Protein AF-A0AAQ3TFL6-F1 (afdb_monomer)

Radius of gyration: 22.33 Å; Cα contacts (8 Å, |Δi|>4): 342; chains: 1; bounding box: 55×33×64 Å

Nearest PDB structures (foldseek):
  5wi2-assembly2_B  TM=6.179E-01  e=5.797E-01  Homo sapiens
  4ied-assembly4_D  TM=4.534E-01  e=1.223E+00  Fusobacterium polymorphum
  3thr-assembly1_B  TM=3.133E-01  e=1.452E+00  Rattus norvegicus
  1r8y-assembly2_E  TM=2.778E-01  e=1.538E+00  Mus musculus
  3thr-assembly1_A  TM=2.606E-01  e=3.063E+00  Rattus norvegicus

Organism: NCBI:txid547442

Solvent-accessible surface area (backbone atoms only — not comparable to full-atom values): 15402 Å² total; per-residue (Å²): 134,70,51,68,47,90,62,76,47,80,49,67,52,70,70,28,54,48,45,44,73,78,51,27,49,86,50,77,50,75,47,78,42,78,32,83,45,54,30,42,26,29,35,42,36,36,34,31,31,35,83,84,74,40,85,33,74,38,34,40,31,41,30,49,65,98,40,72,65,55,53,52,51,53,52,48,53,39,37,78,72,41,51,49,46,47,48,35,74,78,33,81,76,70,78,87,75,78,57,64,67,58,52,50,57,54,46,55,76,80,49,84,75,66,62,60,64,66,47,47,58,48,52,80,61,60,48,58,72,66,65,51,52,61,72,53,67,52,82,60,32,62,80,82,86,72,68,60,57,60,53,50,50,51,61,72,42,54,82,43,33,57,44,58,71,69,58,31,54,50,52,52,51,52,56,48,53,56,50,49,51,56,49,48,59,52,57,75,69,60,67,86,94,63,56,68,71,58,52,51,51,51,60,56,60,53,52,86,48,82,71,48,47,76,46,80,72,55,101,56,35,32,41,30,39,39,70,44,98,84,70,48,76,45,76,31,49,31,33,63,90,74,55,37,34,73,73,37,51,14,36,28,42,69,43,81,34,67,65,46,36,48,50,61,65,69,74,106

Structure (mmCIF, N/CA/C/O backbone):
data_AF-A0AAQ3TFL6-F1
#
_entry.id   AF-A0AAQ3TFL6-F1
#
loop_
_atom_site.group_PDB
_atom_site.id
_atom_site.type_symbol
_atom_site.label_atom_id
_atom_site.label_alt_id
_atom_site.label_comp_id
_atom_site.label_asym_id
_atom_site.label_entity_id
_atom_site.label_seq_id
_atom_site.pdbx_PDB_ins_code
_atom_site.Cartn_x
_atom_site.Cartn_y
_atom_site.Cartn_z
_atom_site.occupancy
_atom_site.B_iso_or_equiv
_atom_site.auth_seq_id
_atom_site.auth_comp_id
_atom_site.auth_asym_id
_atom_site.auth_atom_id
_atom_site.pdbx_PDB_model_num
ATOM 1 N N . MET A 1 1 ? -16.645 14.620 32.371 1.00 51.38 1 MET A N 1
ATOM 2 C CA . MET A 1 1 ? -16.307 13.194 32.568 1.00 51.38 1 MET A CA 1
ATOM 3 C C . MET A 1 1 ? -16.352 12.550 31.187 1.00 51.38 1 MET A C 1
ATOM 5 O O . MET A 1 1 ? -17.337 12.787 30.501 1.00 51.38 1 MET A O 1
ATOM 9 N N . LYS A 1 2 ? -15.284 11.893 30.715 1.00 51.62 2 LYS A N 1
ATOM 10 C CA . LYS A 1 2 ? -15.317 11.186 29.421 1.00 51.62 2 LYS A CA 1
ATOM 11 C C . LYS A 1 2 ? -16.000 9.836 29.619 1.00 51.62 2 LYS A C 1
ATOM 13 O O . LYS A 1 2 ? -15.721 9.177 30.617 1.00 51.62 2 LYS A O 1
ATOM 18 N N . SER A 1 3 ? -16.867 9.448 28.696 1.00 67.94 3 SER A N 1
ATOM 19 C CA . SER A 1 3 ? -17.515 8.134 28.723 1.00 67.94 3 SER A CA 1
ATOM 20 C C . SER A 1 3 ? -16.612 7.095 28.052 1.00 67.94 3 SER A C 1
ATOM 22 O O . SER A 1 3 ? -15.982 7.397 27.039 1.00 67.94 3 SER A O 1
ATOM 24 N N . SER A 1 4 ? -16.512 5.890 28.612 1.00 63.00 4 SER A N 1
ATOM 25 C CA . SER A 1 4 ? -15.690 4.804 28.051 1.00 63.00 4 SER A CA 1
ATOM 26 C C . SER A 1 4 ? -16.512 3.867 27.167 1.00 63.00 4 SER A C 1
ATOM 28 O O . SER A 1 4 ? -17.701 3.657 27.408 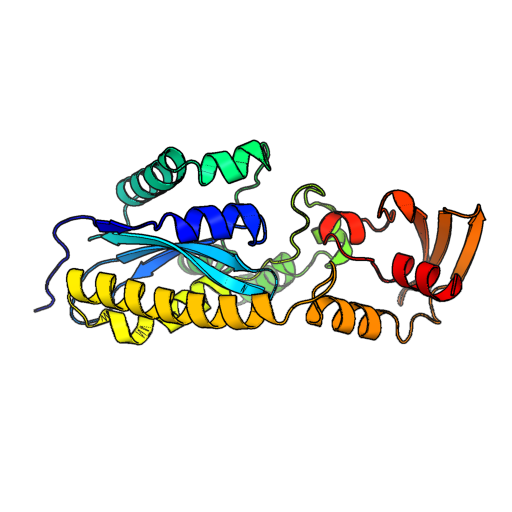1.00 63.00 4 SER A O 1
ATOM 30 N N . ILE A 1 5 ? -15.869 3.288 26.153 1.00 63.78 5 ILE A N 1
ATOM 31 C CA . ILE A 1 5 ? -16.422 2.179 25.365 1.00 63.78 5 ILE A CA 1
ATOM 32 C C . ILE A 1 5 ? -16.446 0.921 26.243 1.00 63.78 5 ILE A C 1
ATOM 34 O O . ILE A 1 5 ? -15.395 0.504 26.705 1.00 63.78 5 ILE A O 1
ATOM 38 N N . SER A 1 6 ? -17.613 0.311 26.463 1.00 60.22 6 SER A N 1
ATOM 39 C CA . SER A 1 6 ? -17.765 -0.885 27.314 1.00 60.22 6 SER A CA 1
ATOM 40 C C . SER A 1 6 ? -17.839 -2.214 26.546 1.00 60.22 6 SER A C 1
ATOM 42 O O . SER A 1 6 ? -17.874 -3.275 27.165 1.00 60.22 6 SER A O 1
ATOM 44 N N . ALA A 1 7 ? -17.874 -2.176 25.209 1.00 67.12 7 ALA A N 1
ATOM 45 C CA . ALA A 1 7 ? -17.9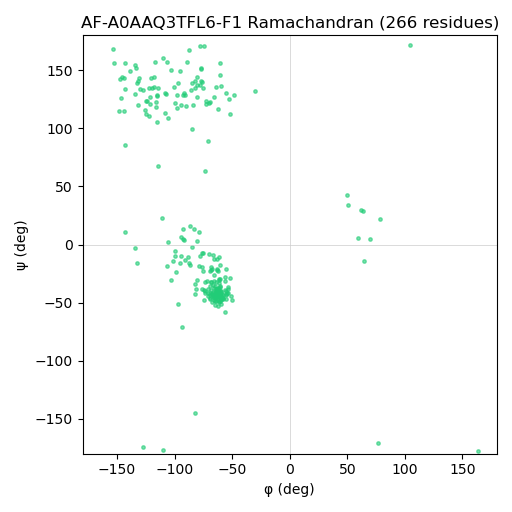42 -3.352 24.340 1.00 67.12 7 ALA A CA 1
ATOM 46 C C . ALA A 1 7 ? -17.151 -3.122 23.043 1.00 67.12 7 ALA A C 1
ATOM 48 O O . ALA A 1 7 ? -17.146 -2.009 22.514 1.00 67.12 7 ALA A O 1
ATOM 49 N N . SER A 1 8 ? -16.499 -4.165 22.520 1.00 78.62 8 SER A N 1
ATOM 50 C CA . SER A 1 8 ? -15.821 -4.097 21.225 1.00 78.62 8 SER A CA 1
ATOM 51 C C . SER A 1 8 ? -16.814 -4.210 20.066 1.00 78.62 8 SER A C 1
ATOM 53 O O . SER A 1 8 ? -17.738 -5.024 20.081 1.00 78.62 8 SER A O 1
ATOM 55 N N . PHE A 1 9 ? -16.622 -3.386 19.038 1.00 88.44 9 PHE A N 1
ATOM 56 C CA . PHE A 1 9 ? -17.420 -3.408 17.813 1.00 88.44 9 PHE A CA 1
ATOM 57 C C . PHE A 1 9 ? -16.501 -3.560 16.607 1.00 88.44 9 PHE A C 1
ATOM 59 O O . PHE A 1 9 ? -15.772 -2.627 16.281 1.00 88.44 9 PHE A O 1
ATOM 66 N N . PHE A 1 10 ? -16.564 -4.705 15.925 1.00 90.69 10 PHE A N 1
ATOM 67 C CA . PHE A 1 10 ? -15.839 -4.959 14.680 1.00 90.69 10 PHE A CA 1
ATOM 68 C C . PHE A 1 10 ? -16.751 -4.796 13.467 1.00 90.69 10 PHE A C 1
ATOM 70 O O . PHE A 1 10 ? -17.853 -5.345 13.420 1.00 90.69 10 PHE A O 1
ATOM 77 N N . CYS A 1 11 ? -16.251 -4.117 12.439 1.00 92.44 11 CYS A N 1
ATOM 78 C CA . CYS A 1 11 ? -16.955 -3.941 11.183 1.00 92.44 11 CYS A CA 1
ATOM 79 C C . CYS A 1 11 ? -16.044 -4.203 9.982 1.00 92.44 11 CYS A C 1
ATOM 81 O O . CYS A 1 11 ? -14.956 -3.640 9.841 1.00 92.44 11 CYS A O 1
ATOM 83 N N . CYS A 1 12 ? -16.536 -5.041 9.070 1.00 92.06 12 CYS A N 1
ATOM 84 C CA . CYS A 1 12 ? -15.929 -5.283 7.770 1.00 92.06 12 CYS A CA 1
ATOM 85 C C . CYS A 1 12 ? -17.027 -5.592 6.746 1.00 92.06 12 CYS A C 1
ATOM 87 O O . CYS A 1 12 ? -17.726 -6.602 6.847 1.00 92.06 12 CYS A O 1
ATOM 89 N N . PHE A 1 13 ? -17.194 -4.715 5.756 1.00 91.25 13 PHE A N 1
ATOM 90 C CA . PHE A 1 13 ? -18.209 -4.890 4.719 1.00 91.25 13 PHE A CA 1
ATOM 91 C C . PHE A 1 13 ? -17.733 -5.862 3.638 1.00 91.25 13 PHE A C 1
ATOM 93 O O . PHE A 1 13 ? -16.579 -5.808 3.214 1.00 91.25 13 PHE A O 1
ATOM 100 N N . LYS A 1 14 ? -18.643 -6.680 3.093 1.00 89.75 14 LYS A N 1
ATOM 101 C CA . LYS A 1 14 ? -18.337 -7.594 1.975 1.00 89.75 14 LYS A CA 1
ATOM 102 C C . LYS A 1 14 ? -17.700 -6.868 0.783 1.00 89.75 14 LYS A C 1
ATOM 104 O O . LYS A 1 14 ? -16.694 -7.329 0.261 1.00 89.75 14 LYS A O 1
ATOM 109 N N . ALA A 1 15 ? -18.207 -5.683 0.439 1.00 91.31 15 ALA A N 1
ATOM 110 C CA . ALA A 1 15 ? -17.644 -4.847 -0.623 1.00 91.31 15 ALA A CA 1
ATOM 111 C C . ALA A 1 15 ? -16.190 -4.406 -0.356 1.00 91.31 15 ALA A C 1
ATOM 113 O O . ALA A 1 15 ? -15.423 -4.214 -1.297 1.00 91.31 15 ALA A O 1
ATOM 114 N N . CYS A 1 16 ? -15.791 -4.253 0.911 1.00 93.00 16 CYS A N 1
ATOM 115 C CA . CYS A 1 16 ? -14.407 -3.954 1.279 1.00 93.00 16 CYS A CA 1
ATOM 116 C C . CYS A 1 16 ? -13.499 -5.172 1.140 1.00 93.00 16 CYS A C 1
ATOM 118 O O . CYS A 1 16 ? -12.371 -5.025 0.679 1.00 93.00 16 CYS A O 1
ATOM 120 N N . ILE A 1 17 ? -13.993 -6.357 1.507 1.00 89.81 17 ILE A N 1
ATOM 121 C CA . ILE A 1 17 ? -13.265 -7.620 1.335 1.00 89.81 17 ILE A CA 1
ATOM 122 C C . ILE A 1 17 ? -13.001 -7.863 -0.153 1.00 89.81 17 ILE A C 1
ATOM 124 O O . ILE A 1 17 ? -11.860 -8.098 -0.544 1.00 89.81 17 ILE A O 1
ATOM 128 N N . ASP A 1 18 ? -14.040 -7.745 -0.978 1.00 90.12 18 ASP A N 1
ATOM 129 C CA . ASP A 1 18 ? -13.941 -7.962 -2.424 1.00 90.12 18 ASP A CA 1
ATOM 130 C C . ASP A 1 18 ? -13.061 -6.894 -3.076 1.00 90.12 18 ASP A C 1
ATOM 132 O O . ASP A 1 18 ? -12.105 -7.206 -3.778 1.00 90.12 18 ASP A O 1
ATOM 136 N N . GLY A 1 19 ? -13.289 -5.617 -2.750 1.00 90.62 19 GLY A N 1
ATOM 137 C CA . GLY A 1 19 ? -12.470 -4.522 -3.270 1.00 90.62 19 GLY A CA 1
ATOM 138 C C . GLY A 1 19 ? -10.994 -4.616 -2.869 1.00 90.62 19 GLY A C 1
ATOM 139 O O . GLY A 1 19 ? -10.127 -4.196 -3.638 1.00 90.62 19 GLY A O 1
ATOM 140 N N . PHE A 1 20 ? -10.690 -5.184 -1.698 1.00 89.56 20 PHE A N 1
ATOM 141 C CA . PHE A 1 20 ? -9.317 -5.483 -1.300 1.00 89.56 20 PHE A CA 1
ATOM 142 C C . PHE A 1 20 ? -8.705 -6.592 -2.161 1.00 89.56 20 PHE A C 1
ATOM 144 O O . PHE A 1 20 ? -7.614 -6.400 -2.692 1.00 89.56 20 PHE A O 1
ATOM 151 N N . ARG A 1 21 ? -9.411 -7.716 -2.324 1.00 84.81 21 ARG A N 1
ATOM 152 C CA . ARG A 1 21 ? -8.932 -8.881 -3.086 1.00 84.81 21 ARG A CA 1
ATOM 153 C C . ARG A 1 21 ? -8.738 -8.579 -4.569 1.00 84.81 21 ARG A C 1
ATOM 155 O O . ARG A 1 21 ? -7.725 -8.976 -5.134 1.00 84.81 21 ARG A O 1
ATOM 162 N N . ASP A 1 22 ? -9.676 -7.848 -5.162 1.00 86.31 22 ASP A N 1
ATOM 163 C CA . ASP A 1 22 ? -9.758 -7.720 -6.618 1.00 86.31 22 ASP A CA 1
ATOM 164 C C . ASP A 1 22 ? -9.123 -6.427 -7.148 1.00 86.31 22 ASP A C 1
ATOM 166 O O . ASP A 1 22 ? -8.746 -6.352 -8.316 1.00 86.31 22 ASP A O 1
ATOM 170 N N . GLY A 1 23 ? -9.018 -5.382 -6.317 1.00 84.56 23 GLY A N 1
ATOM 171 C CA . GLY A 1 23 ? -8.652 -4.040 -6.788 1.00 84.56 23 GLY A CA 1
ATOM 172 C C . GLY A 1 23 ? -7.565 -3.321 -5.994 1.00 84.56 23 GLY A C 1
ATOM 173 O O . GLY A 1 23 ? -7.011 -2.327 -6.482 1.00 84.56 23 GLY A O 1
ATOM 174 N N . CYS A 1 24 ? -7.254 -3.770 -4.778 1.00 88.50 24 CYS A N 1
ATOM 175 C CA . CYS A 1 24 ? -6.205 -3.152 -3.979 1.00 88.50 24 CYS A CA 1
ATOM 176 C C . CYS A 1 24 ? -4.843 -3.780 -4.255 1.00 88.50 24 CYS A C 1
ATOM 178 O O . CYS A 1 24 ? -4.705 -4.924 -4.681 1.00 88.50 24 CYS A O 1
ATOM 180 N N . ARG A 1 25 ? -3.799 -3.005 -3.968 1.00 83.44 25 ARG A N 1
ATOM 181 C CA . ARG A 1 25 ? -2.451 -3.543 -3.853 1.00 83.44 25 ARG A CA 1
ATOM 182 C C . ARG A 1 25 ? -2.443 -4.585 -2.727 1.00 83.44 25 ARG A C 1
ATOM 184 O O . ARG A 1 25 ? -3.116 -4.364 -1.718 1.00 83.44 25 ARG A O 1
ATOM 191 N N . PRO A 1 26 ? -1.638 -5.651 -2.849 1.00 75.88 26 PRO A N 1
ATOM 192 C CA . PRO A 1 26 ? -1.505 -6.694 -1.836 1.00 75.88 26 PRO A CA 1
ATOM 193 C C . PRO A 1 26 ? -0.703 -6.209 -0.620 1.00 75.88 26 PRO A C 1
ATOM 195 O O . PRO A 1 26 ? 0.411 -6.640 -0.335 1.00 75.88 26 PRO A O 1
ATOM 198 N N . TYR A 1 27 ? -1.250 -5.217 0.061 1.00 78.56 27 TYR A N 1
ATOM 199 C CA . TYR A 1 27 ? -0.634 -4.521 1.166 1.00 78.56 27 TYR A CA 1
ATOM 200 C C . TYR A 1 27 ? -1.738 -4.119 2.136 1.00 78.56 27 TYR A C 1
ATOM 202 O O . TYR A 1 27 ? -2.702 -3.454 1.747 1.00 78.56 27 TYR A O 1
ATOM 210 N N . LEU A 1 28 ? -1.574 -4.514 3.395 1.00 83.62 28 LEU A N 1
ATOM 211 C CA . LEU A 1 28 ? -2.491 -4.198 4.477 1.00 83.62 28 LEU A CA 1
ATOM 212 C C . LEU A 1 28 ? -1.699 -3.542 5.612 1.00 83.62 28 LEU A C 1
ATOM 214 O O . LEU A 1 28 ? -0.817 -4.163 6.200 1.00 83.62 28 LEU A O 1
ATOM 218 N N . SER A 1 29 ? -2.001 -2.279 5.892 1.00 86.94 29 SER A N 1
ATOM 219 C CA . SER A 1 29 ? -1.516 -1.551 7.063 1.00 86.94 29 SER A CA 1
ATOM 220 C C . SER A 1 29 ? -2.515 -1.736 8.188 1.00 86.94 29 SER A C 1
ATOM 222 O O . SER A 1 29 ? -3.701 -1.471 7.991 1.00 86.94 29 SER A O 1
ATOM 224 N N . ILE A 1 30 ? -2.036 -2.146 9.359 1.00 88.12 30 ILE A N 1
ATOM 225 C CA . ILE A 1 30 ? -2.860 -2.237 10.560 1.00 88.12 30 ILE A CA 1
ATOM 226 C C . ILE A 1 30 ? -2.339 -1.230 11.575 1.00 88.12 30 ILE A C 1
ATOM 228 O O . ILE A 1 30 ? -1.139 -1.205 11.840 1.00 88.12 30 ILE A O 1
ATOM 232 N N . ASP A 1 31 ? -3.225 -0.386 12.094 1.00 89.38 31 ASP A N 1
ATOM 233 C CA . ASP A 1 31 ? -2.862 0.669 13.038 1.00 89.38 31 ASP A CA 1
ATOM 234 C C . ASP A 1 31 ? -3.943 0.879 14.100 1.00 89.38 31 ASP A C 1
ATOM 236 O O . ASP A 1 31 ? -5.142 0.801 13.802 1.00 89.38 31 ASP A O 1
ATOM 240 N N . SER A 1 32 ? -3.498 1.168 15.324 1.00 89.81 32 SER A N 1
ATOM 241 C CA . SER A 1 32 ? -4.346 1.597 16.435 1.00 89.81 32 SER A CA 1
ATOM 242 C C . SER A 1 32 ? -4.313 3.116 16.537 1.00 89.81 32 SER A C 1
ATOM 244 O O . SER A 1 32 ? -3.279 3.762 16.393 1.00 89.81 32 SER A O 1
ATOM 246 N N . THR A 1 33 ? -5.467 3.715 16.791 1.00 89.81 33 THR A N 1
ATOM 247 C CA . THR A 1 33 ? -5.612 5.158 16.927 1.00 89.81 33 THR A CA 1
ATOM 248 C C . THR A 1 33 ? -6.402 5.478 18.184 1.00 89.81 33 THR A C 1
ATOM 250 O O . THR A 1 33 ? -7.572 5.121 18.294 1.00 89.81 33 THR A O 1
ATOM 253 N N . ALA A 1 34 ? -5.792 6.224 19.104 1.00 88.38 34 ALA A N 1
ATOM 254 C CA . ALA A 1 34 ? -6.476 6.699 20.299 1.00 88.38 34 ALA A CA 1
ATOM 255 C C . ALA A 1 34 ? -7.630 7.664 19.955 1.00 88.38 34 ALA A C 1
ATOM 257 O O . ALA A 1 34 ? -7.507 8.582 19.117 1.00 88.38 34 ALA A O 1
ATOM 258 N N . LEU A 1 35 ? -8.760 7.454 20.628 1.00 86.69 35 LEU A N 1
ATOM 259 C CA . LEU A 1 35 ? -9.911 8.344 20.634 1.00 86.69 35 LEU A CA 1
ATOM 260 C C . LEU A 1 35 ? -9.683 9.419 21.696 1.00 86.69 35 LEU A C 1
ATOM 262 O O . LEU A 1 35 ? -9.874 9.217 22.889 1.00 86.69 35 LEU A O 1
ATOM 266 N N . ASN A 1 36 ? -9.241 10.593 21.249 1.00 80.94 36 ASN A N 1
ATOM 267 C CA . ASN A 1 36 ? -8.900 11.699 22.149 1.00 80.94 36 ASN A CA 1
ATOM 268 C C . ASN A 1 36 ? -10.074 12.670 22.384 1.00 80.94 36 ASN A C 1
ATOM 270 O O . ASN A 1 36 ? -9.887 13.692 23.045 1.00 80.94 36 ASN A O 1
ATOM 274 N N . GLY A 1 37 ? -11.263 12.366 21.853 1.00 76.50 37 GLY A N 1
ATOM 275 C CA . GLY A 1 37 ? -12.458 13.209 21.933 1.00 76.50 37 GLY A CA 1
ATOM 276 C C . GLY A 1 37 ? -13.227 13.054 23.247 1.00 76.50 37 GLY A C 1
ATOM 277 O O . GLY A 1 37 ? -12.633 12.869 24.312 1.00 76.50 37 GLY A O 1
ATOM 278 N N . MET A 1 38 ? -14.557 13.139 23.175 1.00 79.88 38 MET A N 1
ATOM 279 C CA . MET A 1 38 ? -15.451 12.989 24.336 1.00 79.88 38 MET A CA 1
ATOM 280 C C . MET A 1 38 ? -15.489 11.568 24.918 1.00 79.88 38 MET A C 1
ATOM 282 O O . MET A 1 38 ? -15.874 11.397 26.076 1.00 79.88 38 MET A O 1
ATOM 286 N N . TRP A 1 39 ? -15.062 10.577 24.136 1.00 79.44 39 TRP A N 1
ATOM 287 C CA . TRP A 1 39 ? -15.107 9.162 24.483 1.00 79.44 39 TRP A CA 1
ATOM 288 C C . TRP A 1 39 ? -13.696 8.604 24.623 1.00 79.44 39 TRP A C 1
ATOM 290 O O . TRP A 1 39 ? -12.836 8.887 23.788 1.00 79.44 39 TRP A O 1
ATOM 300 N N . ASN A 1 40 ? -13.462 7.829 25.682 1.00 81.38 40 ASN A N 1
ATOM 301 C CA . ASN A 1 40 ? -12.222 7.083 25.856 1.00 81.38 40 ASN A CA 1
ATOM 302 C C . ASN A 1 40 ? -12.303 5.780 25.063 1.00 81.38 40 ASN A C 1
ATOM 304 O O . ASN A 1 40 ? -13.310 5.073 25.122 1.00 81.38 40 ASN A O 1
ATOM 308 N N . GLY A 1 41 ? -11.237 5.464 24.340 1.00 86.50 41 GLY A N 1
ATOM 309 C CA . GLY A 1 41 ? -11.176 4.265 23.523 1.00 86.50 41 GLY A CA 1
ATOM 310 C C . GLY A 1 41 ? -10.061 4.322 22.494 1.00 86.50 41 GLY A C 1
ATOM 311 O O . GLY A 1 41 ? -9.304 5.292 22.406 1.00 86.50 41 GLY A O 1
ATOM 312 N N . HIS A 1 42 ? -9.997 3.279 21.685 1.00 89.44 42 HIS A N 1
ATOM 313 C CA . HIS A 1 42 ? -9.084 3.147 20.564 1.00 89.44 42 HIS A CA 1
ATOM 314 C C . HIS A 1 42 ? -9.849 2.627 19.346 1.00 89.44 42 HIS A C 1
ATOM 316 O O . HIS A 1 42 ? -10.891 1.978 19.467 1.00 89.44 42 HIS A O 1
ATOM 322 N N . THR A 1 43 ? -9.329 2.932 18.160 1.00 91.19 43 THR A N 1
ATOM 323 C CA . THR A 1 43 ? -9.801 2.357 16.902 1.00 91.19 43 THR A CA 1
ATOM 324 C C . THR A 1 43 ? -8.695 1.538 16.271 1.00 91.19 43 THR A C 1
ATOM 326 O O . THR A 1 43 ? -7.638 2.095 15.974 1.00 91.19 43 THR A O 1
ATOM 329 N N . LEU A 1 44 ? -8.939 0.259 16.018 1.00 91.81 44 LEU A N 1
ATOM 330 C CA . LEU A 1 44 ? -8.016 -0.623 15.316 1.00 91.81 44 LEU A CA 1
ATOM 331 C C . LEU A 1 44 ? -8.478 -0.671 13.881 1.00 91.81 44 LEU A C 1
ATOM 333 O O . LEU A 1 44 ? -9.655 -0.891 13.617 1.00 91.81 44 LEU A O 1
ATOM 337 N N . THR A 1 45 ? -7.578 -0.424 12.945 1.00 93.25 45 THR A N 1
ATOM 338 C CA . THR A 1 45 ? -7.956 -0.315 11.540 1.00 93.25 45 THR A CA 1
ATOM 339 C C . THR A 1 45 ? -7.049 -1.112 10.655 1.00 93.25 45 THR A C 1
ATOM 341 O O . THR A 1 45 ? -5.838 -1.096 10.826 1.00 93.25 45 THR A O 1
ATOM 344 N N . ALA A 1 46 ? -7.653 -1.770 9.673 1.00 92.62 46 ALA A N 1
ATOM 345 C CA . ALA A 1 46 ? -6.970 -2.412 8.573 1.00 92.62 46 ALA A CA 1
ATOM 346 C C . ALA A 1 46 ? -7.239 -1.593 7.306 1.00 92.62 46 ALA A C 1
ATOM 348 O O . ALA A 1 46 ? -8.371 -1.510 6.821 1.00 92.62 46 ALA A O 1
ATOM 349 N N . CYS A 1 47 ? -6.190 -0.974 6.778 1.00 92.94 47 CYS A N 1
ATOM 350 C CA . CYS A 1 47 ? -6.239 -0.118 5.603 1.00 92.94 47 CYS A CA 1
ATOM 351 C C . CYS A 1 47 ? -5.343 -0.670 4.494 1.00 92.94 47 CYS A C 1
ATOM 353 O O . CYS A 1 47 ? -4.185 -1.011 4.716 1.00 92.94 47 CYS A O 1
ATOM 355 N N . ALA A 1 48 ? -5.867 -0.697 3.278 1.00 91.12 48 ALA A N 1
ATOM 356 C CA . ALA A 1 48 ? -5.149 -1.043 2.065 1.00 91.12 48 ALA A CA 1
ATOM 357 C C . ALA A 1 48 ? -4.964 0.187 1.166 1.00 91.12 48 ALA A C 1
ATOM 359 O O . ALA A 1 48 ? -5.335 1.317 1.505 1.00 91.12 48 ALA A O 1
ATOM 360 N N . ILE A 1 49 ? -4.380 -0.051 -0.005 1.00 88.88 49 ILE A N 1
ATOM 361 C CA . ILE A 1 49 ? -4.103 0.969 -1.013 1.00 88.88 49 ILE A CA 1
ATOM 362 C C . ILE A 1 49 ? -4.758 0.544 -2.315 1.00 88.88 49 ILE A C 1
ATOM 364 O O . ILE A 1 49 ? -4.446 -0.527 -2.830 1.00 88.88 49 ILE A O 1
ATOM 368 N N . ASP A 1 50 ? -5.621 1.386 -2.877 1.00 89.31 50 ASP A N 1
ATOM 369 C CA . ASP A 1 50 ? -6.194 1.111 -4.195 1.00 89.31 50 ASP A CA 1
ATOM 370 C C . ASP A 1 50 ? -5.178 1.349 -5.334 1.00 89.31 50 ASP A C 1
ATOM 372 O O . ASP A 1 50 ? -4.092 1.905 -5.139 1.00 89.31 50 ASP A O 1
ATOM 376 N N . GLY A 1 51 ? -5.522 0.952 -6.563 1.00 83.12 51 GLY A N 1
ATOM 377 C CA . GLY A 1 51 ? -4.647 1.150 -7.729 1.00 83.12 51 GLY A CA 1
ATOM 378 C C . GLY A 1 51 ? -4.210 2.607 -7.980 1.00 83.12 51 GLY A C 1
ATOM 379 O O . GLY A 1 51 ? -3.170 2.836 -8.599 1.00 83.12 51 GLY A O 1
ATOM 380 N N . HIS A 1 52 ? -4.941 3.595 -7.449 1.00 85.75 52 HIS A N 1
ATOM 381 C CA . HIS A 1 52 ? -4.628 5.026 -7.551 1.00 85.75 52 HIS A CA 1
ATOM 382 C C . HIS A 1 52 ? -3.800 5.549 -6.368 1.00 85.75 52 HIS A C 1
ATOM 384 O O . HIS A 1 52 ? -3.665 6.760 -6.201 1.00 85.75 52 HIS A O 1
ATOM 390 N N . ASN A 1 53 ? -3.234 4.660 -5.550 1.00 85.25 53 ASN A N 1
ATOM 391 C CA . ASN A 1 53 ? -2.480 4.993 -4.344 1.00 85.25 53 ASN A CA 1
ATOM 392 C C . ASN A 1 53 ? -3.307 5.722 -3.270 1.00 85.25 53 ASN A C 1
ATOM 394 O O . ASN A 1 53 ? -2.759 6.515 -2.504 1.00 85.25 53 ASN A O 1
ATOM 398 N N . ARG A 1 54 ? -4.621 5.473 -3.200 1.00 88.25 54 ARG A N 1
ATOM 399 C CA . ARG A 1 54 ? -5.502 6.094 -2.199 1.00 88.25 54 ARG A CA 1
ATOM 400 C C . ARG A 1 54 ? -5.843 5.124 -1.075 1.00 88.25 54 ARG A C 1
ATOM 402 O O . ARG A 1 54 ? -5.967 3.923 -1.308 1.00 88.25 54 ARG A O 1
ATOM 409 N N . LEU A 1 55 ? -6.065 5.679 0.119 1.00 91.44 55 LEU A N 1
ATOM 410 C CA . LEU A 1 55 ? -6.520 4.958 1.310 1.00 91.44 55 LEU A CA 1
ATOM 411 C C . LEU A 1 55 ? -7.788 4.148 1.008 1.00 91.44 55 LEU A C 1
ATOM 413 O O . LEU A 1 55 ? -8.794 4.696 0.550 1.00 91.44 55 LEU A O 1
ATOM 417 N N . PHE A 1 56 ? -7.761 2.849 1.281 1.00 93.19 56 PHE A N 1
ATOM 418 C CA . PHE A 1 56 ? -8.911 1.957 1.181 1.00 93.19 56 PHE A CA 1
ATOM 419 C C . PHE A 1 56 ? -9.155 1.306 2.544 1.00 93.19 56 PHE A C 1
ATOM 421 O O . PHE A 1 56 ? -8.349 0.494 2.985 1.00 93.19 56 PHE A O 1
ATOM 428 N N . LEU A 1 57 ? -10.251 1.654 3.224 1.00 94.69 57 LEU A N 1
ATOM 429 C CA . LEU A 1 57 ? -10.602 1.006 4.489 1.00 94.69 57 LEU A CA 1
ATOM 430 C C . LEU A 1 57 ? -11.108 -0.417 4.228 1.00 94.69 57 LEU A C 1
ATOM 432 O O . LEU A 1 57 ? -12.071 -0.601 3.479 1.00 94.69 57 LEU A O 1
ATOM 436 N N . VAL A 1 58 ? -10.469 -1.405 4.856 1.00 94.06 58 VAL A N 1
ATOM 437 C CA . VAL A 1 58 ? -10.853 -2.820 4.758 1.00 94.06 58 VAL A CA 1
ATOM 438 C C . VAL A 1 58 ? -11.726 -3.217 5.944 1.00 94.06 58 VAL A C 1
ATOM 440 O O . VAL A 1 58 ? -12.815 -3.757 5.753 1.00 94.06 58 VAL A O 1
ATOM 443 N N . ALA A 1 59 ? -11.268 -2.921 7.158 1.00 94.25 59 ALA A N 1
ATOM 444 C CA . ALA A 1 59 ? -11.985 -3.210 8.393 1.00 94.25 59 ALA A CA 1
ATOM 445 C C . ALA A 1 59 ? -11.599 -2.214 9.488 1.00 94.25 59 ALA A C 1
ATOM 447 O O . ALA A 1 59 ? -10.506 -1.640 9.452 1.00 94.25 59 ALA A O 1
ATOM 448 N N . PHE A 1 60 ? -12.477 -2.042 10.469 1.00 94.62 60 PHE A N 1
ATOM 449 C CA . PHE A 1 60 ? -12.175 -1.295 11.682 1.00 94.62 60 PHE A CA 1
ATOM 450 C C . PHE A 1 60 ? -12.838 -1.927 12.904 1.00 94.62 60 PHE A C 1
ATOM 452 O O . PHE A 1 60 ? -13.850 -2.618 12.790 1.00 94.62 60 PHE A O 1
ATOM 459 N N . GLU A 1 61 ? -12.267 -1.660 14.068 1.00 92.88 61 GLU A N 1
ATOM 460 C CA . GLU A 1 61 ? -12.808 -2.012 15.368 1.00 92.88 61 GLU A CA 1
ATOM 461 C C . GLU A 1 61 ? -12.766 -0.801 16.299 1.00 92.88 61 GLU A C 1
ATOM 463 O O . GLU A 1 61 ? -11.799 -0.039 16.274 1.00 92.88 61 GLU A O 1
ATOM 468 N N . LEU A 1 62 ? -13.805 -0.627 17.114 1.00 91.50 62 LEU A N 1
ATOM 469 C CA . LEU A 1 62 ? -13.841 0.311 18.237 1.00 91.50 62 LEU A CA 1
ATOM 470 C C . LEU A 1 62 ? -13.772 -0.485 19.541 1.00 91.50 62 LEU A C 1
ATOM 472 O O . LEU A 1 62 ? -14.542 -1.427 19.709 1.00 91.50 62 LEU A O 1
ATOM 476 N N . PHE A 1 63 ? -12.872 -0.117 20.451 1.00 87.06 63 PHE A N 1
ATOM 477 C CA . PHE A 1 63 ? -12.644 -0.848 21.702 1.00 87.06 63 PHE A CA 1
ATOM 478 C C . PHE A 1 63 ? -12.085 0.068 22.802 1.00 87.06 63 PHE A C 1
ATOM 480 O O . PHE A 1 63 ? -11.698 1.209 22.549 1.00 87.06 63 PHE A O 1
ATOM 487 N N . GLU A 1 64 ? -12.060 -0.415 24.045 1.00 84.19 64 GLU A N 1
ATOM 488 C CA . GLU A 1 64 ? -11.742 0.410 25.219 1.00 84.19 64 GLU A CA 1
ATOM 489 C C . GLU A 1 64 ? -10.249 0.759 25.345 1.00 84.19 64 GLU A C 1
ATOM 491 O O . GLU A 1 64 ? -9.881 1.915 25.560 1.00 84.19 64 GLU A O 1
ATOM 496 N N . SER A 1 65 ? -9.357 -0.224 25.207 1.00 84.19 65 SER A N 1
ATOM 497 C CA . SER A 1 65 ? -7.934 -0.049 25.524 1.00 84.19 65 SER A CA 1
ATOM 498 C C . SER A 1 65 ? -7.011 -0.876 24.637 1.00 84.19 65 SER A C 1
ATOM 500 O O . SER A 1 65 ? -7.316 -2.015 24.288 1.00 84.19 65 SER A O 1
ATOM 502 N N . GLU A 1 66 ? -5.863 -0.301 24.270 1.00 86.12 66 GLU A N 1
ATOM 503 C CA . GLU A 1 66 ? -4.836 -0.957 23.456 1.00 86.12 66 GLU A CA 1
ATOM 504 C C . GLU A 1 66 ? -4.102 -2.051 24.236 1.00 86.12 66 GLU A C 1
ATOM 506 O O . GLU A 1 66 ? -3.080 -1.817 24.877 1.00 86.12 66 GLU A O 1
ATOM 511 N N . THR A 1 67 ? -4.651 -3.264 24.172 1.00 85.38 67 THR A N 1
ATOM 512 C CA . THR A 1 67 ? -4.114 -4.468 24.812 1.00 85.38 67 THR A CA 1
ATOM 513 C C . THR A 1 67 ? -3.736 -5.520 23.775 1.00 85.38 67 THR A C 1
ATOM 515 O O . THR A 1 67 ? -4.249 -5.531 22.652 1.00 85.38 67 THR A O 1
ATOM 518 N N . LYS A 1 68 ? -2.836 -6.438 24.144 1.00 78.94 68 LYS A N 1
ATOM 519 C CA . LYS A 1 68 ? -2.412 -7.530 23.252 1.00 78.94 68 LYS A CA 1
ATOM 520 C C . LYS A 1 68 ? -3.585 -8.434 22.878 1.00 78.94 68 LYS A C 1
ATOM 522 O O . LYS A 1 68 ? -3.631 -8.939 21.762 1.00 78.94 68 LYS A O 1
ATOM 527 N N . GLU A 1 69 ? -4.529 -8.604 23.794 1.00 81.88 69 GLU A N 1
ATOM 528 C CA . GLU A 1 69 ? -5.728 -9.418 23.636 1.00 81.88 69 GLU A CA 1
ATOM 529 C C . GLU A 1 69 ? -6.656 -8.819 22.574 1.00 81.88 69 GLU A C 1
ATOM 531 O O . GLU A 1 69 ? -7.090 -9.538 21.676 1.00 81.88 69 GLU A O 1
ATOM 536 N N . ASN A 1 70 ? -6.876 -7.499 22.607 1.00 83.81 70 ASN A N 1
ATOM 537 C CA . ASN A 1 70 ? -7.687 -6.801 21.603 1.00 83.81 70 ASN A CA 1
ATOM 538 C C . ASN A 1 70 ? -7.020 -6.836 20.220 1.00 83.81 70 ASN A C 1
ATOM 540 O O . ASN A 1 70 ? -7.674 -7.123 19.220 1.00 83.81 70 ASN A O 1
ATOM 544 N N . TRP A 1 71 ? -5.696 -6.657 20.154 1.00 83.94 71 TRP A N 1
ATOM 545 C CA . TRP A 1 71 ? -4.936 -6.838 18.911 1.00 83.94 71 TRP A CA 1
ATOM 546 C C . TRP A 1 71 ? -5.056 -8.264 18.351 1.00 83.94 71 TRP A C 1
ATOM 548 O O . TRP A 1 71 ? -5.300 -8.442 17.157 1.00 83.94 71 TRP A O 1
ATOM 558 N N . ALA A 1 72 ? -4.892 -9.284 19.197 1.00 80.44 72 ALA A N 1
ATOM 559 C CA . ALA A 1 72 ? -5.006 -10.682 18.789 1.00 80.44 72 ALA A CA 1
ATOM 560 C C . ALA A 1 72 ? -6.419 -11.007 18.288 1.00 80.44 72 ALA A C 1
ATOM 562 O O . ALA A 1 72 ? -6.571 -11.653 17.250 1.00 80.44 72 ALA A O 1
ATOM 563 N N . TRP A 1 73 ? -7.445 -10.511 18.980 1.00 85.69 73 TRP A N 1
ATOM 564 C CA . TRP A 1 73 ? -8.836 -10.694 18.587 1.00 85.69 73 TRP A CA 1
ATOM 565 C C . TRP A 1 73 ? -9.147 -10.025 17.243 1.00 85.69 73 TRP A C 1
ATOM 567 O O . TRP A 1 73 ? -9.722 -10.671 16.367 1.00 85.69 73 TRP A O 1
ATOM 577 N N . PHE A 1 74 ? -8.693 -8.786 17.018 1.00 87.25 74 PHE A N 1
ATOM 578 C CA . PHE A 1 74 ? -8.855 -8.095 15.735 1.00 87.25 74 PHE A CA 1
ATOM 579 C C . PHE A 1 74 ? -8.219 -8.875 14.578 1.00 87.25 74 PHE A C 1
ATOM 581 O O . PHE A 1 74 ? -8.834 -9.076 13.527 1.00 87.25 74 PHE A O 1
ATOM 588 N N . LEU A 1 75 ? -6.987 -9.358 14.774 1.00 84.81 75 LEU A N 1
ATOM 589 C CA . LEU A 1 75 ? -6.290 -10.175 13.782 1.00 84.81 75 LEU A CA 1
ATOM 590 C C . LEU A 1 75 ? -7.036 -11.487 13.512 1.00 84.81 75 LEU A C 1
ATOM 592 O O . LEU A 1 75 ? -7.144 -11.895 12.357 1.00 84.81 75 LEU A O 1
ATOM 596 N N . GLU A 1 76 ? -7.612 -12.114 14.536 1.00 82.00 76 GLU A N 1
ATOM 597 C CA . GLU A 1 76 ? -8.449 -13.305 14.379 1.00 82.00 76 GLU A CA 1
ATOM 598 C C . GLU A 1 76 ? -9.727 -13.012 13.575 1.00 82.00 76 GLU A C 1
ATOM 600 O O . GLU A 1 76 ? -10.105 -13.797 12.703 1.00 82.00 76 GLU A O 1
ATOM 605 N N . GLN A 1 77 ? -10.358 -11.849 13.768 1.00 85.94 77 GLN A N 1
ATOM 606 C CA . GLN A 1 77 ? -11.491 -11.436 12.933 1.00 85.94 77 GLN A CA 1
ATOM 607 C C . GLN A 1 77 ? -11.073 -11.272 11.468 1.00 85.94 77 GLN A C 1
ATOM 609 O O . GLN A 1 77 ? -11.736 -11.806 10.577 1.00 85.94 77 GLN A O 1
ATOM 614 N N . LEU A 1 78 ? -9.940 -10.616 11.197 1.00 84.69 78 LEU A N 1
ATOM 615 C CA . LEU A 1 78 ? -9.404 -10.516 9.835 1.00 84.69 78 LEU A CA 1
ATOM 616 C C . LEU A 1 78 ? -9.106 -11.901 9.239 1.00 84.69 78 LEU A C 1
ATOM 618 O O . LEU A 1 78 ? -9.383 -12.142 8.062 1.00 84.69 78 LEU A O 1
ATOM 622 N N . ARG A 1 79 ? -8.573 -12.823 10.047 1.00 78.69 79 ARG A N 1
ATOM 623 C CA . ARG A 1 79 ? -8.302 -14.213 9.665 1.00 78.69 79 ARG A CA 1
ATOM 624 C C . ARG A 1 79 ? -9.575 -14.961 9.287 1.00 78.69 79 ARG A C 1
ATOM 626 O O . ARG A 1 79 ? -9.700 -15.461 8.177 1.00 78.69 79 ARG A O 1
ATOM 633 N N . SER A 1 80 ? -10.581 -14.950 10.157 1.00 75.38 80 SER A N 1
ATOM 634 C CA . SER A 1 80 ? -11.852 -15.648 9.924 1.00 75.38 80 SER A CA 1
ATOM 635 C C . SER A 1 80 ? -12.602 -15.150 8.680 1.00 75.38 80 SER A C 1
ATOM 637 O O . SER A 1 80 ? -13.285 -15.921 8.008 1.00 75.38 80 SER A O 1
ATOM 639 N N . LYS A 1 81 ? -12.442 -13.870 8.316 1.00 77.19 81 LYS A N 1
ATOM 640 C CA . LYS A 1 81 ? -12.977 -13.295 7.067 1.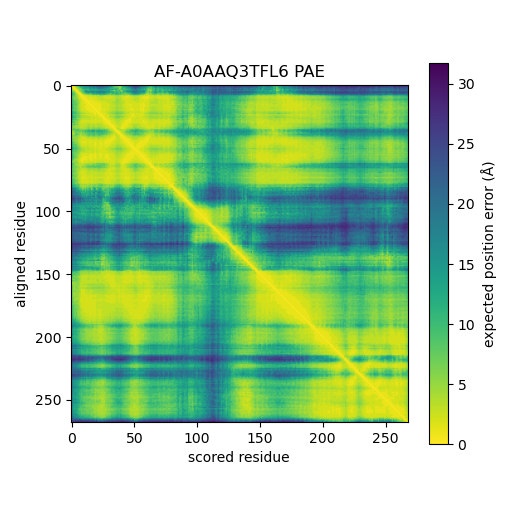00 77.19 81 LYS A CA 1
ATOM 641 C C . LYS A 1 81 ? -12.115 -13.604 5.838 1.00 77.19 81 LYS A C 1
ATOM 643 O O . LYS A 1 81 ? -12.409 -13.146 4.732 1.00 77.19 81 LYS A O 1
ATOM 648 N N . GLY A 1 82 ? -11.057 -14.387 6.020 1.00 66.19 82 GLY A N 1
ATOM 649 C CA . GLY A 1 82 ? -10.092 -14.764 5.004 1.00 66.19 82 GLY A CA 1
ATOM 650 C C . GLY A 1 82 ? -9.327 -13.567 4.457 1.00 66.19 82 GLY A C 1
ATOM 651 O O . GLY A 1 82 ? -8.978 -13.574 3.281 1.00 66.19 82 GLY A O 1
ATOM 652 N N . LEU A 1 83 ? -9.135 -12.503 5.242 1.00 68.12 83 LEU A N 1
ATOM 653 C CA . LEU A 1 83 ? -8.319 -11.352 4.849 1.00 68.12 83 LEU A CA 1
ATOM 654 C C . LEU A 1 83 ? -6.843 -11.651 5.098 1.00 68.12 83 LEU A C 1
ATOM 656 O O . LEU A 1 83 ? -6.021 -11.394 4.222 1.00 68.12 83 LEU A O 1
ATOM 660 N N . ILE A 1 84 ? -6.515 -12.272 6.237 1.00 63.97 84 ILE A N 1
ATOM 661 C CA . ILE A 1 84 ? -5.155 -12.768 6.494 1.00 63.97 84 ILE A CA 1
ATOM 662 C C . ILE A 1 84 ? -4.854 -13.960 5.586 1.00 63.97 84 ILE A C 1
ATOM 664 O O . ILE A 1 84 ? -3.779 -14.018 5.004 1.00 63.97 84 ILE A O 1
ATOM 668 N N . GLU A 1 85 ? -5.803 -14.874 5.392 1.00 58.09 85 GLU A N 1
ATOM 669 C CA . GLU A 1 85 ? -5.663 -15.998 4.468 1.00 58.09 85 GLU A CA 1
ATOM 670 C C . GLU A 1 85 ? -5.638 -15.534 3.018 1.00 58.09 85 GLU A C 1
ATOM 672 O O . GLU A 1 85 ? -4.911 -16.138 2.255 1.00 58.09 85 GLU A O 1
ATOM 677 N N . ALA A 1 86 ? -6.320 -14.456 2.616 1.00 52.66 86 ALA A N 1
ATOM 678 C CA . ALA A 1 86 ? -6.104 -13.866 1.291 1.00 52.66 86 ALA A CA 1
ATOM 679 C C . ALA A 1 86 ? -4.676 -13.320 1.168 1.00 52.66 86 ALA A C 1
ATOM 681 O O . ALA A 1 86 ? -4.015 -13.554 0.162 1.00 52.66 86 ALA A O 1
ATOM 682 N N . VAL A 1 87 ? -4.149 -12.671 2.213 1.00 53.66 87 VAL A N 1
ATOM 683 C CA . VAL A 1 87 ? -2.737 -12.269 2.238 1.00 53.66 87 VAL A CA 1
ATOM 684 C C . VAL A 1 87 ? -1.814 -13.493 2.196 1.00 53.66 87 VAL A C 1
ATOM 686 O O . VAL A 1 87 ? -0.829 -13.444 1.481 1.00 53.66 87 VAL A O 1
ATOM 689 N N . LYS A 1 88 ? -2.126 -14.610 2.866 1.00 54.53 88 LYS A N 1
ATOM 690 C CA . LYS A 1 88 ? -1.289 -15.828 2.891 1.00 54.53 88 LYS A CA 1
ATOM 691 C C . LYS A 1 88 ? -1.457 -16.757 1.679 1.00 54.53 88 LYS A C 1
ATOM 693 O O . LYS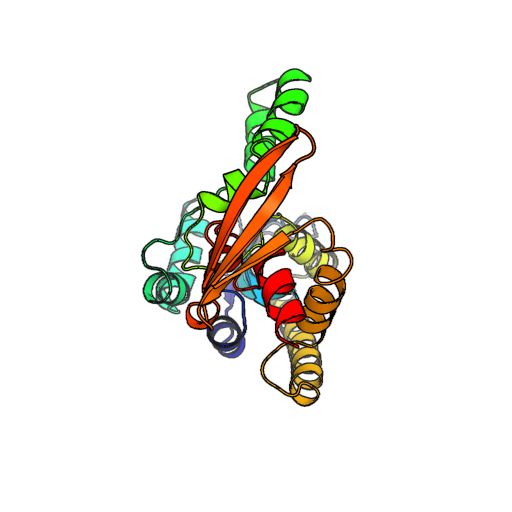 A 1 88 ? -0.488 -17.376 1.271 1.00 54.53 88 LYS A O 1
ATOM 698 N N . GLN A 1 89 ? -2.643 -16.877 1.091 1.00 43.91 89 GLN A N 1
ATOM 699 C CA . GLN A 1 89 ? -2.900 -17.653 -0.131 1.00 43.91 89 GLN A CA 1
ATOM 700 C C . GLN A 1 89 ? -2.282 -16.962 -1.335 1.00 43.91 89 GLN A C 1
ATOM 702 O O . GLN A 1 89 ? -1.723 -17.628 -2.201 1.00 43.91 89 GLN A O 1
ATOM 707 N N . VAL A 1 90 ? -2.351 -15.630 -1.376 1.00 39.59 90 VAL A N 1
ATOM 708 C CA . VAL A 1 90 ? -1.664 -14.858 -2.408 1.00 39.59 90 VAL A CA 1
ATOM 709 C C . VAL A 1 90 ? -0.170 -14.700 -2.049 1.00 39.59 90 VAL A C 1
ATOM 711 O O . VAL A 1 90 ? 0.670 -14.698 -2.946 1.00 39.59 90 VAL A O 1
ATOM 714 N N . PHE A 1 91 ? 0.200 -14.663 -0.755 1.00 46.06 91 PHE A N 1
ATOM 715 C CA . PHE A 1 91 ? 1.586 -14.506 -0.267 1.00 46.06 91 PHE A CA 1
ATOM 716 C C . PHE A 1 91 ? 1.891 -15.335 1.005 1.00 46.06 91 PHE A C 1
ATOM 718 O O . PHE A 1 91 ? 1.892 -14.802 2.118 1.00 46.06 91 PHE A O 1
ATOM 725 N N . PRO A 1 92 ? 2.266 -16.622 0.871 1.00 52.84 92 PRO A N 1
ATOM 726 C CA . PRO A 1 92 ? 2.549 -17.513 2.011 1.00 52.84 92 PRO A CA 1
ATOM 727 C C . PRO A 1 92 ? 3.694 -17.036 2.918 1.00 52.84 92 PRO A C 1
ATOM 729 O O . PRO A 1 92 ? 3.819 -17.469 4.059 1.00 52.84 92 PRO A O 1
ATOM 732 N N . TRP A 1 93 ? 4.516 -16.121 2.401 1.00 47.19 93 TRP A N 1
ATOM 733 C CA . TRP A 1 93 ? 5.747 -15.606 2.997 1.00 47.19 93 TRP A CA 1
ATOM 734 C C . TRP A 1 93 ? 5.632 -14.141 3.439 1.00 47.19 93 TRP A C 1
ATOM 736 O O . TRP A 1 93 ? 6.640 -13.437 3.459 1.00 47.19 93 TRP A O 1
ATOM 746 N N . ALA A 1 94 ? 4.418 -13.637 3.685 1.00 55.12 94 ALA A N 1
ATOM 747 C CA . ALA A 1 94 ? 4.192 -12.228 4.002 1.00 55.12 94 ALA A CA 1
ATOM 748 C C . ALA A 1 94 ? 5.095 -11.752 5.162 1.00 55.12 94 ALA A C 1
ATOM 750 O O . ALA A 1 94 ? 4.952 -12.178 6.305 1.00 55.12 94 ALA A O 1
ATOM 751 N N . GLU A 1 95 ? 6.044 -10.867 4.850 1.00 58.94 95 GLU A N 1
ATOM 752 C CA . GLU A 1 95 ? 6.962 -10.282 5.826 1.00 58.94 95 GLU A CA 1
ATOM 753 C C . GLU A 1 95 ? 6.215 -9.269 6.701 1.00 58.94 95 GLU A C 1
ATOM 755 O O . GLU A 1 95 ? 5.696 -8.265 6.204 1.00 58.94 95 GLU A O 1
ATOM 760 N N . HIS A 1 96 ? 6.199 -9.494 8.014 1.00 63.00 96 HIS A N 1
ATOM 761 C CA . HIS A 1 96 ? 5.724 -8.502 8.973 1.00 63.00 96 HIS A CA 1
ATOM 762 C C . HIS A 1 96 ? 6.772 -7.402 9.134 1.00 63.00 96 HIS A C 1
ATOM 764 O O . HIS A 1 96 ? 7.965 -7.677 9.267 1.00 63.00 96 HIS A O 1
ATOM 770 N N . ARG A 1 97 ? 6.332 -6.142 9.115 1.00 63.66 97 ARG A N 1
ATOM 771 C CA . ARG A 1 97 ? 7.214 -4.990 9.312 1.00 63.66 97 ARG A CA 1
ATOM 772 C C . ARG A 1 97 ? 6.628 -4.067 10.351 1.00 63.66 97 ARG A C 1
ATOM 774 O O . ARG A 1 97 ? 5.454 -3.715 10.285 1.00 63.66 97 ARG A O 1
ATOM 781 N N . GLU A 1 98 ? 7.475 -3.642 11.271 1.00 62.06 98 GLU A N 1
ATOM 782 C CA . GLU A 1 98 ? 7.122 -2.591 12.208 1.00 62.06 98 GLU A CA 1
ATOM 783 C C . GLU A 1 98 ? 7.191 -1.237 11.505 1.00 62.06 98 GLU A C 1
ATOM 785 O O . GLU A 1 98 ? 8.082 -0.965 10.692 1.00 62.06 98 GLU A O 1
ATOM 790 N N . CYS A 1 99 ? 6.241 -0.361 11.821 1.00 68.94 99 CYS A N 1
ATOM 791 C CA . CYS A 1 99 ? 6.303 1.012 11.353 1.00 68.94 99 CYS A CA 1
ATOM 792 C C . CYS A 1 99 ? 7.557 1.675 11.935 1.00 68.94 99 CYS A C 1
ATOM 794 O O . CYS A 1 99 ? 7.663 1.858 13.147 1.00 68.94 99 CYS A O 1
ATOM 796 N N . PHE A 1 100 ? 8.491 2.084 11.070 1.00 68.00 100 PHE A N 1
ATOM 797 C CA . PHE A 1 100 ? 9.741 2.715 11.501 1.00 68.00 100 PHE A CA 1
ATOM 798 C C . PHE A 1 100 ? 9.503 3.955 12.378 1.00 68.00 100 PHE A C 1
ATOM 800 O O . PHE A 1 100 ? 10.279 4.218 13.289 1.00 68.00 100 PHE A O 1
ATOM 807 N N . ARG A 1 101 ? 8.405 4.695 12.159 1.00 67.62 101 ARG A N 1
ATOM 808 C CA . ARG A 1 101 ? 8.015 5.821 13.022 1.00 67.62 101 ARG A CA 1
ATOM 809 C C . ARG A 1 101 ? 7.730 5.359 14.455 1.00 67.62 101 ARG A C 1
ATOM 811 O O . ARG A 1 101 ? 8.260 5.959 15.383 1.00 67.62 101 ARG A O 1
ATOM 818 N N . HIS A 1 102 ? 6.944 4.296 14.628 1.00 71.50 102 HIS A N 1
ATOM 819 C CA . HIS A 1 102 ? 6.632 3.737 15.947 1.00 71.50 102 HIS A CA 1
ATOM 820 C C . HIS A 1 102 ? 7.862 3.105 16.600 1.00 71.50 102 HIS A C 1
ATOM 822 O O . HIS A 1 102 ? 8.096 3.315 17.788 1.00 71.50 102 HIS A O 1
ATOM 828 N N . LEU A 1 103 ? 8.704 2.420 15.820 1.00 72.38 103 LEU A N 1
ATOM 829 C CA . LEU A 1 103 ? 10.003 1.944 16.293 1.00 72.38 103 LEU A CA 1
ATOM 830 C C . LEU A 1 103 ? 10.857 3.116 16.800 1.00 72.38 103 LEU A C 1
ATOM 832 O O . LEU A 1 103 ? 11.380 3.061 17.907 1.00 72.38 103 LEU A O 1
ATOM 836 N N . MET A 1 104 ? 10.936 4.216 16.044 1.00 72.50 104 MET A N 1
ATOM 837 C CA . MET A 1 104 ? 11.648 5.429 16.456 1.00 72.50 104 MET A CA 1
ATOM 838 C C . MET A 1 104 ? 11.058 6.060 17.718 1.00 72.50 104 MET A C 1
ATOM 840 O O . MET A 1 104 ? 11.811 6.485 18.586 1.00 72.50 104 MET A O 1
ATOM 844 N N . GLU A 1 105 ? 9.734 6.131 17.846 1.00 72.75 105 GLU A N 1
ATOM 845 C CA . GLU A 1 105 ? 9.071 6.644 19.052 1.00 72.75 105 GLU A CA 1
ATOM 846 C C . GLU A 1 105 ? 9.326 5.770 20.277 1.00 72.75 105 GLU A C 1
ATOM 848 O O . GLU A 1 105 ? 9.522 6.298 21.369 1.00 72.75 105 GLU A O 1
ATOM 853 N N . ASN A 1 106 ? 9.399 4.452 20.107 1.00 75.31 106 ASN A N 1
ATOM 854 C CA . ASN A 1 106 ? 9.773 3.545 21.186 1.00 75.31 106 ASN A CA 1
ATOM 855 C C . ASN A 1 106 ? 11.256 3.672 21.549 1.00 75.31 106 ASN A C 1
ATOM 857 O O . ASN A 1 106 ? 11.587 3.745 22.729 1.00 75.31 106 ASN A O 1
ATOM 861 N N . MET A 1 107 ? 12.145 3.797 20.561 1.00 67.62 107 MET A N 1
ATOM 862 C CA . MET A 1 107 ? 13.572 4.041 20.799 1.00 67.62 107 MET A CA 1
ATOM 863 C C . MET A 1 107 ? 13.791 5.360 21.553 1.00 67.62 107 MET A C 1
ATOM 865 O O . MET A 1 107 ? 14.563 5.394 22.503 1.00 67.62 107 MET A O 1
ATOM 869 N N . LYS A 1 108 ? 13.048 6.424 21.223 1.00 72.31 108 LYS A N 1
ATOM 870 C CA . LYS A 1 108 ? 13.095 7.711 21.945 1.00 72.31 108 LYS A CA 1
ATOM 871 C C . LYS A 1 108 ? 12.800 7.605 23.441 1.00 72.31 108 LYS A C 1
ATOM 873 O O . LYS A 1 108 ? 13.271 8.446 24.198 1.00 72.31 108 LYS A O 1
ATOM 878 N N . LYS A 1 109 ? 12.007 6.616 23.867 1.00 76.75 109 LYS A N 1
ATOM 879 C CA . LYS A 1 109 ? 11.694 6.407 25.291 1.00 76.75 109 LYS A CA 1
ATOM 880 C C . LYS A 1 109 ? 12.900 5.870 26.066 1.00 76.75 109 LYS A C 1
ATOM 882 O O . LYS A 1 109 ? 13.045 6.188 27.238 1.00 76.75 109 LYS A O 1
ATOM 887 N N . ASN A 1 110 ? 13.753 5.088 25.403 1.00 72.06 110 ASN A N 1
ATOM 888 C CA . ASN A 1 110 ? 14.869 4.370 26.027 1.00 72.06 110 ASN A CA 1
ATOM 889 C C . ASN A 1 110 ? 16.245 4.982 25.712 1.00 72.06 110 ASN A C 1
ATOM 891 O O . ASN A 1 110 ? 17.209 4.710 26.420 1.00 72.06 110 ASN A O 1
ATOM 895 N N . PHE A 1 111 ? 16.349 5.802 24.664 1.00 69.50 111 PHE A N 1
ATOM 896 C CA . PHE A 1 111 ? 17.593 6.417 24.206 1.00 69.50 111 PHE A CA 1
ATOM 897 C C . PHE A 1 111 ? 17.438 7.941 24.127 1.00 69.50 111 PHE A C 1
ATOM 899 O O . PHE A 1 111 ? 16.560 8.458 23.435 1.00 69.50 111 PHE A O 1
ATOM 906 N N . THR A 1 112 ? 18.308 8.669 24.826 1.00 64.31 112 THR A N 1
ATOM 907 C CA . THR A 1 112 ? 18.326 10.139 24.894 1.00 64.31 112 THR A CA 1
ATOM 908 C C . THR A 1 112 ? 19.495 10.717 24.074 1.00 64.31 112 THR A C 1
ATOM 910 O O . THR A 1 112 ? 20.467 10.023 23.784 1.00 64.31 112 THR A O 1
ATOM 913 N N . GLY A 1 113 ? 19.401 11.985 23.643 1.00 65.75 113 GLY A N 1
ATOM 914 C CA . GLY A 1 113 ? 20.444 12.677 22.855 1.00 65.75 113 GLY A CA 1
ATOM 915 C C . GLY A 1 113 ? 20.139 12.836 21.354 1.00 65.75 113 GLY A C 1
ATOM 916 O O . GLY A 1 113 ? 19.158 12.313 20.844 1.00 65.75 113 GLY A O 1
ATOM 917 N N . THR A 1 114 ? 20.947 13.599 20.612 1.00 61.53 114 THR A N 1
ATOM 918 C CA . THR A 1 114 ? 20.714 13.866 19.171 1.00 61.53 114 THR A CA 1
ATOM 919 C C . THR A 1 114 ? 21.322 12.806 18.246 1.00 61.53 114 THR A C 1
ATOM 921 O O . THR A 1 114 ? 20.930 12.709 17.082 1.00 61.53 114 THR A O 1
ATOM 924 N N . GLU A 1 115 ? 22.236 11.979 18.762 1.00 58.22 115 GLU A N 1
ATOM 925 C CA . GLU A 1 115 ? 22.984 10.965 18.006 1.00 58.22 115 GLU A CA 1
ATOM 926 C C . GLU A 1 115 ? 22.066 9.885 17.405 1.00 58.22 115 GLU A C 1
ATOM 928 O O . GLU A 1 115 ? 22.165 9.599 16.213 1.00 58.22 115 GLU A O 1
ATOM 933 N N . TYR A 1 116 ? 21.088 9.347 18.149 1.00 60.91 116 TYR A N 1
ATOM 934 C CA . TYR A 1 116 ? 20.179 8.340 17.580 1.00 60.91 116 TYR A CA 1
ATOM 935 C C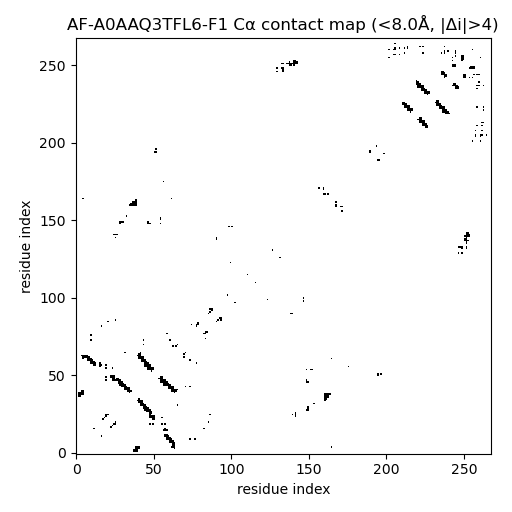 . TYR A 1 116 ? 19.340 8.920 16.427 1.00 60.91 116 TYR A C 1
ATOM 937 O O . TYR A 1 116 ? 19.178 8.267 15.404 1.00 60.91 116 TYR A O 1
ATOM 945 N N . ALA A 1 117 ? 18.841 10.159 16.527 1.00 56.38 117 ALA A N 1
ATOM 946 C CA . ALA A 1 117 ? 18.066 10.788 15.453 1.00 56.38 117 ALA A CA 1
ATOM 947 C C . ALA A 1 117 ? 18.939 11.108 14.226 1.00 56.38 117 ALA A C 1
ATOM 949 O O . ALA A 1 117 ? 18.479 10.966 13.089 1.00 56.38 117 ALA A O 1
ATOM 950 N N . LYS A 1 118 ? 20.201 11.488 14.469 1.00 57.81 118 LYS A N 1
ATOM 951 C CA . LYS A 1 118 ? 21.226 11.783 13.462 1.00 57.81 118 LYS A CA 1
ATOM 952 C C . LYS A 1 118 ? 21.636 10.550 12.658 1.00 57.81 118 LYS A C 1
ATOM 954 O O . LYS A 1 118 ? 21.881 10.700 11.468 1.00 57.81 118 LYS A O 1
ATOM 959 N N . TYR A 1 119 ? 21.671 9.353 13.252 1.00 57.62 119 TYR A N 1
ATOM 960 C CA . TYR A 1 119 ? 22.059 8.131 12.531 1.00 57.62 119 TYR A CA 1
ATOM 961 C C . TYR A 1 119 ? 20.894 7.231 12.137 1.00 57.62 119 TYR A C 1
ATOM 963 O O . TYR A 1 119 ? 20.988 6.593 11.100 1.00 57.62 119 TYR A O 1
ATOM 971 N N . MET A 1 120 ? 19.789 7.183 12.885 1.00 59.91 120 MET A N 1
ATOM 972 C CA . MET A 1 120 ? 18.690 6.246 12.608 1.00 59.91 120 MET A CA 1
ATOM 973 C C . MET A 1 120 ? 17.861 6.640 11.388 1.00 59.91 120 MET A C 1
ATOM 975 O O . MET A 1 120 ? 17.520 5.777 10.587 1.00 59.91 120 MET A O 1
ATOM 979 N N . TRP A 1 121 ? 17.538 7.927 11.205 1.00 59.53 121 TRP A N 1
ATOM 980 C CA . TRP A 1 121 ? 16.801 8.373 10.015 1.00 59.53 121 TRP A CA 1
ATOM 981 C C . TRP A 1 121 ? 17.614 8.187 8.737 1.00 59.53 121 TRP A C 1
ATOM 983 O O . TRP A 1 121 ? 17.053 7.679 7.762 1.00 59.53 121 TRP A O 1
ATOM 993 N N . PRO A 1 122 ? 18.919 8.530 8.724 1.00 55.94 122 PRO A N 1
ATOM 994 C CA . PRO A 1 122 ? 19.822 8.068 7.696 1.00 55.94 122 PRO A CA 1
ATOM 995 C C . PRO A 1 122 ? 19.834 6.554 7.620 1.00 55.94 122 PRO A C 1
ATOM 997 O O . PRO A 1 122 ? 19.412 6.108 6.589 1.00 55.94 122 PRO A O 1
ATOM 1000 N N . ALA A 1 123 ? 20.150 5.752 8.637 1.00 54.94 123 ALA A N 1
ATOM 1001 C CA . ALA A 1 123 ? 20.208 4.280 8.562 1.00 54.94 123 ALA A CA 1
ATOM 1002 C C . ALA A 1 123 ? 18.943 3.623 7.970 1.00 54.94 123 ALA A C 1
ATOM 1004 O O . ALA A 1 123 ? 19.045 2.786 7.076 1.00 54.94 123 ALA A O 1
ATOM 1005 N N . ALA A 1 124 ? 17.750 4.062 8.373 1.00 56.31 124 ALA A N 1
ATOM 1006 C CA . ALA A 1 124 ? 16.477 3.601 7.815 1.00 56.31 124 ALA A CA 1
ATOM 1007 C C . ALA A 1 124 ? 16.232 4.051 6.366 1.00 56.31 124 ALA A C 1
ATOM 1009 O O . ALA A 1 124 ? 15.460 3.432 5.635 1.00 56.31 124 ALA A O 1
ATOM 1010 N N . ARG A 1 125 ? 16.896 5.129 5.934 1.00 51.09 125 ARG A N 1
ATOM 1011 C CA . ARG A 1 125 ? 16.948 5.617 4.545 1.00 51.09 125 ARG A CA 1
ATOM 1012 C C . ARG A 1 125 ? 18.240 5.217 3.806 1.00 51.09 125 ARG A C 1
ATOM 1014 O O . ARG A 1 125 ? 18.325 5.404 2.593 1.00 51.09 125 ARG A O 1
ATOM 1021 N N . ALA A 1 126 ? 19.239 4.677 4.500 1.00 43.97 126 ALA A N 1
ATOM 1022 C CA . ALA A 1 126 ? 20.636 4.569 4.090 1.00 43.97 126 ALA A CA 1
ATOM 1023 C C . ALA A 1 126 ? 20.982 3.107 3.924 1.00 43.97 126 ALA A C 1
ATOM 1025 O O . ALA A 1 126 ? 21.811 2.546 4.614 1.00 43.97 126 ALA A O 1
ATOM 1026 N N . TYR A 1 127 ? 20.365 2.531 2.912 1.00 48.53 127 TYR A N 1
ATOM 1027 C CA . TYR A 1 127 ? 20.980 1.585 2.002 1.00 48.53 127 TYR A CA 1
ATOM 1028 C C . TYR A 1 127 ? 20.318 1.934 0.680 1.00 48.53 127 TYR A C 1
ATOM 1030 O O . TYR A 1 127 ? 19.094 1.855 0.611 1.00 48.53 127 TYR A O 1
ATOM 1038 N N . THR A 1 128 ? 21.084 2.434 -0.307 1.00 57.03 128 THR A N 1
ATOM 1039 C CA . THR A 1 128 ? 20.556 3.061 -1.547 1.00 57.03 128 THR A CA 1
ATOM 1040 C C . THR A 1 128 ? 19.200 2.478 -1.958 1.00 57.03 128 THR A C 1
ATOM 1042 O O . THR A 1 128 ? 19.091 1.251 -2.008 1.00 57.03 128 THR A O 1
ATOM 1045 N N . PRO A 1 129 ? 18.175 3.287 -2.284 1.00 54.31 129 PRO A N 1
ATOM 1046 C CA . PRO A 1 129 ? 16.824 2.773 -2.491 1.00 54.31 129 PRO A CA 1
ATOM 1047 C C . PRO A 1 129 ? 16.758 1.596 -3.477 1.00 54.31 129 PRO A C 1
ATOM 1049 O O . PRO A 1 129 ? 15.909 0.734 -3.315 1.00 54.31 129 PRO A O 1
ATOM 1052 N N . LYS A 1 130 ? 17.685 1.510 -4.446 1.00 52.91 130 LYS A N 1
ATOM 1053 C CA . LYS A 1 130 ? 17.899 0.343 -5.324 1.00 52.91 130 LYS A CA 1
ATOM 1054 C C . LYS A 1 130 ? 18.375 -0.933 -4.573 1.00 52.91 130 LYS A C 1
ATOM 1056 O O . LYS A 1 130 ? 17.808 -1.993 -4.811 1.00 52.91 130 LYS A O 1
ATOM 1061 N N . LYS A 1 131 ? 19.365 -0.869 -3.662 1.00 53.12 131 LYS A N 1
ATOM 1062 C CA . LYS A 1 131 ? 19.896 -2.024 -2.887 1.00 53.12 131 LYS A CA 1
ATOM 1063 C C . LYS A 1 131 ? 19.001 -2.482 -1.731 1.00 53.12 131 LYS A C 1
ATOM 1065 O O . LYS A 1 131 ? 18.907 -3.677 -1.501 1.00 53.12 131 LYS A O 1
ATOM 1070 N N . HIS A 1 132 ? 18.354 -1.573 -1.001 1.00 57.94 132 HIS A N 1
ATOM 1071 C CA . HIS A 1 132 ? 17.372 -1.985 0.012 1.00 57.94 132 HIS A CA 1
ATOM 1072 C C . HIS A 1 132 ? 16.162 -2.640 -0.665 1.00 57.94 132 HIS A C 1
ATOM 1074 O O . HIS A 1 132 ? 15.734 -3.721 -0.270 1.00 57.94 132 HIS A O 1
ATOM 1080 N N . ARG A 1 133 ? 15.681 -2.046 -1.772 1.00 57.66 133 ARG A N 1
ATOM 1081 C CA . ARG A 1 133 ? 14.567 -2.617 -2.537 1.00 57.66 133 ARG A CA 1
ATOM 1082 C C . ARG A 1 133 ? 14.883 -3.994 -3.097 1.00 57.66 133 ARG A C 1
ATOM 1084 O O . ARG A 1 133 ? 14.012 -4.854 -3.060 1.00 57.66 133 ARG A O 1
ATOM 1091 N N . SER A 1 134 ? 16.117 -4.229 -3.548 1.00 56.25 134 SER A N 1
ATOM 1092 C CA . SER A 1 134 ? 16.539 -5.541 -4.042 1.00 56.25 134 SER A CA 1
ATOM 1093 C C . SER A 1 134 ? 16.473 -6.654 -2.997 1.00 56.25 134 SER A C 1
ATOM 1095 O O . SER A 1 134 ? 16.588 -7.811 -3.364 1.00 56.25 134 SER A O 1
ATOM 1097 N N . LYS A 1 135 ? 16.270 -6.372 -1.711 1.00 57.91 135 LYS A N 1
ATOM 1098 C CA . LYS A 1 135 ? 16.082 -7.427 -0.709 1.00 57.91 135 LYS A CA 1
ATOM 1099 C C . LYS A 1 135 ? 14.627 -7.862 -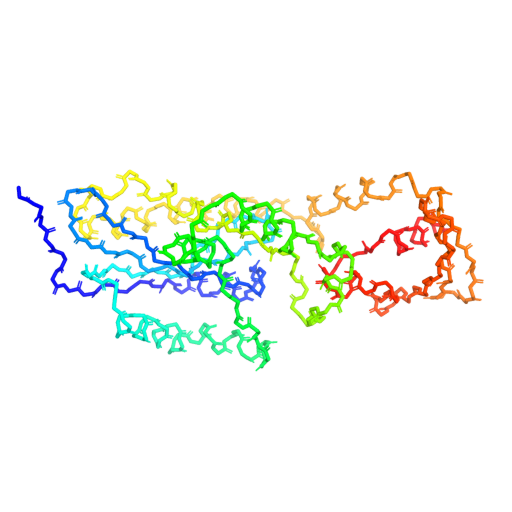0.545 1.00 57.91 135 LYS A C 1
ATOM 1101 O O . LYS A 1 135 ? 14.403 -8.905 0.050 1.00 57.91 135 LYS A O 1
ATOM 1106 N N . PHE A 1 136 ? 13.666 -7.141 -1.125 1.00 60.44 136 PHE A N 1
ATOM 1107 C CA . PHE A 1 136 ? 12.255 -7.503 -1.025 1.00 60.44 136 PHE A CA 1
ATOM 1108 C C . PHE A 1 136 ? 11.846 -8.647 -1.939 1.00 60.44 136 PHE A C 1
ATOM 1110 O O . PHE A 1 136 ? 12.397 -8.837 -3.029 1.00 60.44 136 PHE A O 1
ATOM 1117 N N . SER A 1 137 ? 10.822 -9.367 -1.480 1.00 59.88 137 SER A N 1
ATOM 1118 C CA . SER A 1 137 ? 10.116 -10.356 -2.279 1.00 59.88 137 SER A CA 1
ATOM 1119 C C . SER A 1 137 ? 9.592 -9.739 -3.577 1.00 59.88 137 SER A C 1
ATOM 1121 O O . SER A 1 137 ? 8.920 -8.706 -3.585 1.00 59.88 137 SER A O 1
ATOM 1123 N N . GLU A 1 138 ? 9.886 -10.414 -4.684 1.00 64.56 138 GLU A N 1
ATOM 1124 C CA . GLU A 1 138 ? 9.415 -10.069 -6.029 1.00 64.56 138 GLU A CA 1
ATOM 1125 C C . GLU A 1 138 ? 7.941 -10.462 -6.243 1.00 64.56 138 GLU A C 1
ATOM 1127 O O . GLU A 1 138 ? 7.340 -10.104 -7.253 1.00 64.56 138 GLU A O 1
ATOM 1132 N N . LEU A 1 139 ? 7.337 -11.172 -5.280 1.00 60.31 139 LEU A N 1
ATOM 1133 C CA . LEU A 1 139 ? 5.951 -11.637 -5.359 1.00 60.31 139 LEU A CA 1
ATOM 1134 C C . LEU A 1 139 ? 4.945 -10.497 -5.156 1.00 60.31 139 LEU A C 1
ATOM 1136 O O . LEU A 1 139 ? 3.944 -10.431 -5.860 1.00 60.31 139 LEU A O 1
ATOM 1140 N N . ILE A 1 140 ? 5.216 -9.583 -4.218 1.00 61.19 140 ILE A N 1
ATOM 1141 C CA . ILE A 1 140 ? 4.236 -8.590 -3.740 1.00 61.19 140 ILE A CA 1
ATOM 1142 C C . ILE A 1 140 ? 3.989 -7.484 -4.779 1.00 61.19 140 ILE A C 1
ATOM 1144 O O . ILE A 1 140 ? 2.889 -6.944 -4.866 1.00 61.19 140 ILE A O 1
ATOM 1148 N N . LYS A 1 141 ? 5.009 -7.121 -5.570 1.00 69.19 141 LYS A N 1
ATOM 1149 C CA . LYS A 1 141 ? 4.930 -6.057 -6.592 1.00 69.19 141 LYS A CA 1
ATOM 1150 C C . LYS A 1 141 ? 4.352 -4.725 -6.061 1.00 69.19 141 LYS A C 1
ATOM 1152 O O . LYS A 1 141 ? 3.661 -3.999 -6.777 1.00 69.19 141 LYS A O 1
ATOM 1157 N N . CYS A 1 142 ? 4.623 -4.391 -4.794 1.00 68.12 142 CYS A N 1
ATOM 1158 C CA . CYS A 1 142 ? 4.166 -3.166 -4.130 1.00 68.12 142 CYS A CA 1
ATOM 1159 C C . CYS A 1 142 ? 5.366 -2.351 -3.630 1.00 68.12 142 CYS A C 1
ATOM 1161 O O . CYS A 1 142 ? 6.156 -2.820 -2.814 1.00 68.12 142 CYS A O 1
ATOM 1163 N N . ASP A 1 143 ? 5.495 -1.113 -4.111 1.00 65.75 143 ASP A N 1
ATOM 1164 C CA . ASP A 1 143 ? 6.592 -0.192 -3.796 1.00 65.75 143 ASP A CA 1
ATOM 1165 C C . ASP A 1 143 ? 6.283 0.773 -2.632 1.00 65.75 143 ASP A C 1
ATOM 1167 O O . ASP A 1 143 ? 7.089 1.664 -2.337 1.00 65.75 143 ASP A O 1
ATOM 1171 N N . TYR A 1 144 ? 5.143 0.590 -1.955 1.00 70.31 144 TYR A N 1
ATOM 1172 C CA . TYR A 1 144 ? 4.687 1.440 -0.857 1.00 70.31 144 TYR A CA 1
ATOM 1173 C C . TYR A 1 144 ? 5.372 1.095 0.470 1.00 70.31 144 TYR A C 1
ATOM 1175 O O . TYR A 1 144 ? 5.370 -0.056 0.898 1.00 70.31 144 TYR A O 1
ATOM 1183 N N . ILE A 1 145 ? 5.969 2.096 1.124 1.00 65.00 145 ILE A N 1
ATOM 1184 C CA . ILE A 1 145 ? 6.835 1.900 2.305 1.00 65.00 145 ILE A CA 1
ATOM 1185 C C . ILE A 1 145 ? 6.689 2.995 3.376 1.00 65.00 145 ILE A C 1
ATOM 1187 O O . ILE A 1 145 ? 7.529 3.082 4.267 1.00 65.00 145 ILE A O 1
ATOM 1191 N N . ASN A 1 146 ? 5.690 3.879 3.277 1.00 65.81 146 ASN A N 1
ATOM 1192 C CA . ASN A 1 146 ? 5.537 5.009 4.199 1.00 65.81 146 ASN A CA 1
ATOM 1193 C C . ASN A 1 146 ? 4.325 4.840 5.132 1.00 65.81 146 ASN A C 1
ATOM 1195 O O . ASN A 1 146 ? 3.413 4.065 4.858 1.00 65.81 146 ASN A O 1
ATOM 1199 N N . ASN A 1 147 ? 4.329 5.581 6.244 1.00 65.50 147 ASN A N 1
ATOM 1200 C CA . ASN A 1 147 ? 3.251 5.584 7.239 1.00 65.50 147 ASN A CA 1
ATOM 1201 C C . ASN A 1 147 ? 2.043 6.445 6.813 1.00 65.50 147 ASN A C 1
ATOM 1203 O O . ASN A 1 147 ? 1.153 6.717 7.620 1.00 65.50 147 ASN A O 1
ATOM 1207 N N . ASN A 1 148 ? 1.990 6.896 5.554 1.00 77.81 148 ASN A N 1
ATOM 1208 C CA . ASN A 1 148 ? 0.978 7.859 5.131 1.00 77.81 148 ASN A CA 1
ATOM 1209 C C . ASN A 1 148 ? -0.441 7.289 5.261 1.00 77.81 148 ASN A C 1
ATOM 1211 O O . ASN A 1 148 ? -1.379 8.073 5.337 1.00 77.81 148 ASN A O 1
ATOM 1215 N N . LEU A 1 149 ? -0.633 5.964 5.297 1.00 82.00 149 LEU A N 1
ATOM 1216 C CA . LEU A 1 149 ? -1.958 5.370 5.502 1.00 82.00 149 LEU A CA 1
ATOM 1217 C C . LEU A 1 149 ? -2.499 5.583 6.908 1.00 82.00 149 LEU A C 1
ATOM 1219 O O . LEU A 1 149 ? -3.644 6.004 7.030 1.00 82.00 149 LEU A O 1
ATOM 1223 N N . ALA A 1 150 ? -1.692 5.334 7.941 1.00 81.88 150 ALA A N 1
ATOM 1224 C CA . ALA A 1 150 ? -2.093 5.568 9.325 1.00 81.88 150 ALA A CA 1
ATOM 1225 C C . ALA A 1 150 ? -2.405 7.055 9.553 1.00 81.88 150 ALA A C 1
ATOM 1227 O O . ALA A 1 150 ? -3.403 7.409 10.177 1.00 81.88 150 ALA A O 1
ATOM 1228 N N . GLU A 1 151 ? -1.593 7.945 8.981 1.00 85.31 151 GLU A N 1
ATOM 1229 C CA . GLU A 1 151 ? -1.805 9.396 9.050 1.00 85.31 151 GLU A CA 1
ATOM 1230 C C . GLU A 1 151 ? -3.049 9.836 8.266 1.00 85.31 151 GLU A C 1
ATOM 1232 O O . GLU A 1 151 ? -3.852 10.628 8.763 1.00 85.31 151 GLU A O 1
ATOM 1237 N N . SER A 1 152 ? -3.253 9.278 7.067 1.00 89.62 152 SER A N 1
ATOM 1238 C CA . SER A 1 152 ? -4.447 9.535 6.254 1.00 89.62 152 SER A CA 1
ATOM 1239 C C . SER A 1 152 ? -5.704 9.063 6.970 1.00 89.62 152 SER A C 1
ATOM 1241 O O . SER A 1 152 ? -6.682 9.800 7.000 1.00 89.62 152 SER A O 1
ATOM 1243 N N . TRP A 1 153 ? -5.678 7.875 7.582 1.00 90.62 153 TRP A N 1
ATOM 1244 C CA . TRP A 1 153 ? -6.773 7.362 8.402 1.00 90.62 153 TRP A CA 1
ATOM 1245 C C . TRP A 1 153 ? -7.065 8.287 9.585 1.00 90.62 153 TRP A C 1
ATOM 1247 O O . TRP A 1 153 ? -8.196 8.735 9.757 1.00 90.62 153 TRP A O 1
ATOM 1257 N N . ASN A 1 154 ? -6.036 8.643 10.357 1.00 88.69 154 ASN A N 1
ATOM 1258 C CA . ASN A 1 154 ? -6.158 9.541 11.503 1.00 88.69 154 ASN A CA 1
ATOM 1259 C C . ASN A 1 154 ? -6.782 10.889 11.130 1.00 88.69 154 ASN A C 1
ATOM 1261 O O . ASN A 1 154 ? -7.642 11.398 11.851 1.00 88.69 154 ASN A O 1
ATOM 1265 N N . SER A 1 155 ? -6.372 11.454 9.992 1.00 91.12 155 SER A N 1
ATOM 1266 C CA . SER A 1 155 ? -6.983 12.655 9.422 1.00 91.12 155 SER A CA 1
ATOM 1267 C C . SER A 1 155 ? -8.439 12.403 9.018 1.00 91.12 155 SER A C 1
ATOM 1269 O O . SER A 1 155 ? -9.320 13.198 9.347 1.00 91.12 155 SER A O 1
ATOM 1271 N N . TRP A 1 156 ? -8.710 11.261 8.385 1.00 91.50 156 TRP A N 1
ATOM 1272 C CA . TRP A 1 156 ? -10.027 10.876 7.888 1.00 91.50 156 TRP A CA 1
ATOM 1273 C C . TRP A 1 156 ? -11.063 10.640 8.988 1.00 91.50 156 TRP A C 1
ATOM 1275 O O . TRP A 1 156 ? -12.243 10.841 8.730 1.00 91.50 156 TRP A O 1
ATOM 1285 N N . ILE A 1 157 ? -10.665 10.275 10.208 1.00 91.38 157 ILE A N 1
ATOM 1286 C CA . ILE A 1 157 ? -11.596 10.122 11.340 1.00 91.38 157 ILE A CA 1
ATOM 1287 C C . ILE A 1 157 ? -11.519 11.244 12.374 1.00 91.38 157 ILE A C 1
ATOM 1289 O O . ILE A 1 157 ? -12.233 11.190 13.370 1.00 91.38 157 ILE A O 1
ATOM 1293 N N . LYS A 1 158 ? -10.678 12.264 12.164 1.00 91.75 158 LYS A N 1
ATOM 1294 C CA . LYS A 1 158 ? -10.377 13.302 13.166 1.00 91.75 158 LYS A CA 1
ATOM 1295 C C . LYS A 1 158 ? -11.630 13.925 13.792 1.00 91.75 158 LYS A C 1
ATOM 1297 O O . LYS A 1 158 ? -11.711 14.031 15.010 1.00 91.75 158 LYS A O 1
ATOM 1302 N N . GLU A 1 159 ? -12.596 14.307 12.964 1.00 90.94 159 GLU A N 1
ATOM 1303 C CA . GLU A 1 159 ? -13.853 14.943 13.390 1.00 90.94 159 GLU A CA 1
ATOM 1304 C C . GLU A 1 159 ? -14.842 13.952 14.014 1.00 90.94 159 GLU A C 1
ATOM 1306 O O . GLU A 1 159 ? -15.696 14.342 14.804 1.00 90.94 159 GLU A O 1
ATOM 1311 N N . LEU A 1 160 ? -14.707 12.663 13.690 1.00 91.50 160 LEU A N 1
ATOM 1312 C CA . LEU A 1 160 ? -15.601 11.608 14.163 1.00 91.50 160 LEU A CA 1
ATOM 1313 C C . LEU A 1 160 ? -15.282 11.177 15.598 1.00 91.50 160 LEU A C 1
ATOM 1315 O O . LEU A 1 160 ? -16.140 10.613 16.264 1.00 91.50 160 LEU A O 1
ATOM 1319 N N . LYS A 1 161 ? -14.078 11.480 16.107 1.00 89.12 161 LYS A N 1
ATOM 1320 C CA . LYS A 1 161 ? -13.618 11.071 17.450 1.00 89.12 161 LYS A CA 1
ATOM 1321 C C . LYS A 1 161 ? -14.446 11.653 18.609 1.00 89.12 161 LYS A C 1
ATOM 1323 O O . LYS A 1 161 ? -14.265 11.233 19.749 1.00 89.12 161 LYS A O 1
ATOM 1328 N N . ASN A 1 162 ? -15.302 12.641 18.344 1.00 87.94 162 ASN A N 1
ATOM 1329 C CA . ASN A 1 162 ? -16.205 13.228 19.340 1.00 87.94 162 ASN A CA 1
ATOM 1330 C C . ASN A 1 162 ? -17.578 12.546 19.393 1.00 87.94 162 ASN A C 1
ATOM 1332 O O . ASN A 1 162 ? -18.331 12.782 20.336 1.00 87.94 162 ASN A O 1
ATOM 1336 N N . LEU A 1 163 ? -17.904 11.721 18.399 1.00 89.75 163 LEU A N 1
ATOM 1337 C CA . LEU A 1 163 ? -19.178 11.022 18.323 1.00 89.75 163 LEU A CA 1
ATOM 1338 C C . LEU A 1 163 ? -19.202 9.826 19.284 1.00 89.75 163 LEU A C 1
ATOM 1340 O O . LEU A 1 163 ? -18.146 9.241 19.545 1.00 89.75 163 LEU A O 1
ATOM 1344 N N . PRO A 1 164 ? -20.386 9.441 19.794 1.00 88.69 164 PRO A N 1
ATOM 1345 C CA . PRO A 1 164 ? -20.537 8.164 20.477 1.00 88.69 164 PRO A CA 1
ATOM 1346 C C . PRO A 1 164 ? -20.207 6.997 19.526 1.00 88.69 164 PRO A C 1
ATOM 1348 O O . PRO A 1 164 ? -20.285 7.170 18.306 1.00 88.69 164 PRO A O 1
ATOM 1351 N N . PRO A 1 165 ? -19.810 5.820 20.045 1.00 87.50 165 PRO A N 1
ATOM 1352 C CA . PRO A 1 165 ? -19.274 4.730 19.224 1.00 87.50 165 PRO A CA 1
ATOM 1353 C C . PRO A 1 165 ? -20.197 4.264 18.091 1.00 87.50 165 PRO A C 1
ATOM 1355 O O . PRO A 1 165 ? -19.732 4.014 16.981 1.00 87.50 165 PRO A O 1
ATOM 1358 N N . ASP A 1 166 ? -21.500 4.192 18.346 1.00 89.25 166 ASP A N 1
ATOM 1359 C CA . ASP A 1 166 ? -22.534 3.843 17.371 1.00 89.25 166 ASP A CA 1
ATOM 1360 C C . ASP A 1 166 ? -22.632 4.887 16.247 1.00 89.25 166 ASP A C 1
ATOM 1362 O O . ASP A 1 166 ? -22.554 4.538 15.067 1.00 89.25 166 ASP A O 1
ATOM 1366 N N . ALA A 1 167 ? -22.688 6.176 16.593 1.00 92.19 167 ALA A N 1
ATOM 1367 C CA . ALA A 1 167 ? -22.705 7.255 15.608 1.00 92.19 167 ALA A CA 1
ATOM 1368 C C . ALA A 1 167 ? -21.369 7.380 14.856 1.00 92.19 167 ALA A C 1
ATOM 1370 O O . ALA A 1 167 ? -21.351 7.726 13.677 1.00 92.19 167 ALA A O 1
ATOM 1371 N N . MET A 1 168 ? -20.238 7.078 15.502 1.00 92.25 168 MET A N 1
ATOM 1372 C CA . MET A 1 168 ? -18.934 7.026 14.843 1.00 92.25 168 MET A CA 1
ATOM 1373 C C . MET A 1 168 ? -18.886 5.894 13.813 1.00 92.25 168 MET A C 1
ATOM 1375 O O . MET A 1 168 ? -18.425 6.113 12.691 1.00 92.25 168 MET A O 1
ATOM 1379 N N . ALA A 1 169 ? -19.368 4.701 14.168 1.00 92.25 169 ALA A N 1
ATOM 1380 C CA . ALA A 1 169 ? -19.449 3.569 13.252 1.00 92.25 169 ALA A CA 1
ATOM 1381 C C . ALA A 1 169 ? -20.346 3.881 12.043 1.00 92.25 169 ALA A C 1
ATOM 1383 O O . ALA A 1 169 ? -19.961 3.591 10.904 1.00 92.25 169 ALA A O 1
ATOM 1384 N N . ASP A 1 170 ? -21.496 4.522 12.269 1.00 94.44 170 ASP A N 1
ATOM 1385 C CA . ASP A 1 170 ? -22.391 4.935 11.189 1.00 94.44 170 ASP A CA 1
ATOM 1386 C C . ASP A 1 170 ? -21.775 6.037 10.309 1.00 94.44 170 ASP A C 1
ATOM 1388 O O . ASP A 1 170 ? -21.759 5.917 9.084 1.00 94.44 170 ASP A O 1
ATOM 1392 N N . ALA A 1 171 ? -21.128 7.042 10.903 1.00 94.88 171 ALA A N 1
ATOM 1393 C CA . ALA A 1 171 ? -20.430 8.084 10.153 1.00 94.88 171 ALA A CA 1
ATOM 1394 C C . ALA A 1 171 ? -19.269 7.525 9.306 1.00 94.88 171 ALA A C 1
ATOM 1396 O O . ALA A 1 171 ? -19.044 7.968 8.175 1.00 94.88 171 ALA A O 1
ATOM 1397 N N . ILE A 1 172 ? -18.534 6.527 9.815 1.00 94.31 172 ILE A N 1
ATOM 1398 C CA . ILE A 1 172 ? -17.528 5.802 9.026 1.00 94.31 172 ILE A CA 1
ATOM 1399 C C . ILE A 1 172 ? -18.207 5.112 7.838 1.00 94.31 172 ILE A C 1
ATOM 1401 O O . ILE A 1 172 ? -17.757 5.292 6.702 1.00 94.31 172 ILE A O 1
ATOM 1405 N N . ARG A 1 173 ? -19.308 4.380 8.064 1.00 94.31 173 ARG A N 1
ATOM 1406 C CA . ARG A 1 173 ? -20.085 3.724 6.998 1.00 94.31 173 ARG A CA 1
ATOM 1407 C C . ARG A 1 173 ? -20.529 4.729 5.929 1.00 94.31 173 ARG A C 1
ATOM 1409 O O . ARG A 1 173 ? -20.333 4.464 4.742 1.00 94.31 173 ARG A O 1
ATOM 1416 N N . GLU A 1 174 ? -21.070 5.884 6.306 1.00 95.25 174 GLU A N 1
ATOM 1417 C CA . GLU A 1 174 ? -21.477 6.930 5.357 1.00 95.25 174 GLU A CA 1
ATOM 1418 C C . GLU A 1 174 ? -20.306 7.441 4.513 1.00 95.25 174 GLU A C 1
ATOM 1420 O O . GLU A 1 174 ? -20.391 7.474 3.278 1.00 95.25 174 GLU A O 1
ATOM 1425 N N . ARG A 1 175 ? -19.168 7.766 5.146 1.00 94.25 175 ARG A N 1
ATOM 1426 C CA . ARG A 1 175 ? -17.970 8.207 4.414 1.00 94.25 175 ARG A CA 1
ATOM 1427 C C . ARG A 1 175 ? -17.481 7.128 3.441 1.00 94.25 175 ARG A C 1
ATOM 1429 O O . ARG A 1 175 ? -17.033 7.459 2.339 1.00 94.25 175 ARG A O 1
ATOM 1436 N N . MET A 1 176 ? -17.592 5.846 3.795 1.00 93.69 176 MET A N 1
ATOM 1437 C CA . MET A 1 176 ? -17.256 4.738 2.893 1.00 93.69 176 MET A CA 1
ATOM 1438 C C . MET A 1 176 ? -18.188 4.668 1.683 1.00 93.69 176 MET A C 1
ATOM 1440 O O . MET A 1 176 ? -17.705 4.496 0.564 1.00 93.69 176 MET A O 1
ATOM 1444 N N . VAL A 1 177 ? -19.500 4.835 1.872 1.00 93.88 177 VAL A N 1
ATOM 1445 C CA . VAL A 1 177 ? -20.480 4.828 0.771 1.00 93.88 177 VAL A CA 1
ATOM 1446 C C . VAL A 1 177 ? -20.157 5.923 -0.250 1.00 93.88 177 VAL A C 1
ATOM 1448 O O . VAL A 1 177 ? -20.077 5.637 -1.449 1.00 93.88 177 VAL A O 1
ATOM 1451 N N . VAL A 1 178 ? -19.867 7.141 0.219 1.00 94.12 178 VAL A N 1
ATOM 1452 C CA . VAL A 1 178 ? -19.453 8.268 -0.636 1.00 94.12 178 VAL A CA 1
ATOM 1453 C C . VAL A 1 178 ? -18.146 7.961 -1.375 1.00 94.12 178 VAL A C 1
ATOM 1455 O O . VAL A 1 178 ? -18.012 8.240 -2.571 1.00 94.12 178 VAL A O 1
ATOM 1458 N N . LEU A 1 179 ? -17.160 7.358 -0.700 1.00 92.38 179 LEU A N 1
ATOM 1459 C CA . LEU A 1 179 ? -15.909 6.944 -1.345 1.00 92.38 179 LEU A CA 1
ATOM 1460 C C . LEU A 1 179 ? -16.141 5.891 -2.433 1.00 92.38 179 LEU A C 1
ATOM 1462 O O . LEU A 1 179 ? -15.535 5.978 -3.504 1.00 92.38 179 LEU A O 1
ATOM 1466 N N . PHE A 1 180 ? -17.012 4.912 -2.191 1.00 93.00 180 PHE A N 1
ATOM 1467 C CA . PHE A 1 180 ? -17.336 3.887 -3.179 1.00 93.00 180 PHE A CA 1
ATOM 1468 C C . PHE A 1 180 ? -18.062 4.459 -4.395 1.00 93.00 180 PHE A C 1
ATOM 1470 O O . PHE A 1 180 ? -17.767 4.049 -5.515 1.00 93.00 180 PHE A O 1
ATOM 1477 N N . GLU A 1 181 ? -18.947 5.439 -4.216 1.00 94.62 181 GLU A N 1
ATOM 1478 C CA . GLU A 1 181 ? -19.571 6.144 -5.338 1.00 94.62 181 GLU A CA 1
ATOM 1479 C C . GLU A 1 181 ? -18.524 6.856 -6.208 1.00 94.62 181 GLU A C 1
ATOM 1481 O O . GLU A 1 181 ? -18.490 6.665 -7.426 1.00 94.62 181 GLU A O 1
ATOM 1486 N N . LYS A 1 182 ? -17.604 7.607 -5.585 1.00 93.12 182 LYS A N 1
ATOM 1487 C CA . LYS A 1 182 ? -16.496 8.271 -6.295 1.00 93.12 182 LYS A CA 1
ATOM 1488 C C . LYS A 1 182 ? -15.623 7.265 -7.047 1.00 93.12 182 LYS A C 1
ATOM 1490 O O . LYS A 1 182 ? -15.248 7.505 -8.193 1.00 93.12 182 LYS A O 1
ATOM 1495 N N . ARG A 1 183 ? -15.307 6.127 -6.422 1.00 92.00 183 ARG A N 1
ATOM 1496 C CA . ARG A 1 183 ? -14.528 5.050 -7.053 1.00 92.00 183 ARG A CA 1
ATOM 1497 C C . ARG A 1 183 ? -15.258 4.417 -8.232 1.00 92.00 183 ARG A C 1
ATOM 1499 O O . ARG A 1 183 ? -14.613 4.197 -9.251 1.00 92.00 183 ARG A O 1
ATOM 1506 N N . ARG A 1 184 ? -16.572 4.186 -8.136 1.00 92.12 184 ARG A N 1
ATOM 1507 C CA . ARG A 1 184 ? -17.386 3.673 -9.251 1.00 92.12 184 ARG A CA 1
ATOM 1508 C C . ARG A 1 184 ? -17.365 4.615 -10.451 1.00 92.12 184 ARG A C 1
ATOM 1510 O O . ARG A 1 184 ? -17.111 4.145 -11.550 1.00 92.12 184 ARG A O 1
ATOM 1517 N N . LYS A 1 185 ? -17.533 5.928 -10.237 1.00 93.88 185 LYS A N 1
ATOM 1518 C CA . LYS A 1 185 ? -17.461 6.935 -11.317 1.00 93.88 185 LYS A CA 1
ATOM 1519 C C . LYS A 1 185 ? -16.107 6.934 -12.029 1.00 93.88 185 LYS A C 1
ATOM 1521 O O . LYS A 1 185 ? -16.048 7.032 -13.250 1.00 93.88 185 LYS A O 1
ATOM 1526 N N . ILE A 1 186 ? -15.016 6.800 -11.271 1.00 90.75 186 ILE A N 1
ATOM 1527 C CA . ILE A 1 186 ? -13.674 6.666 -11.854 1.00 90.75 186 ILE A CA 1
ATOM 1528 C C . ILE A 1 186 ? -13.585 5.360 -12.637 1.00 90.75 186 ILE A C 1
ATOM 1530 O O . ILE A 1 186 ? -13.182 5.380 -13.790 1.00 90.75 186 ILE A O 1
ATOM 1534 N N . SER A 1 187 ? -14.007 4.246 -12.036 1.00 89.19 187 SER A N 1
ATOM 1535 C CA . SER A 1 187 ? -13.977 2.926 -12.664 1.00 89.19 187 SER A CA 1
ATOM 1536 C C . SER A 1 187 ? -14.722 2.889 -13.996 1.00 89.19 187 SER A C 1
ATOM 1538 O O . SER A 1 187 ? -14.199 2.323 -14.946 1.00 89.19 187 SER A O 1
ATOM 1540 N N . SER A 1 188 ? -15.905 3.503 -14.090 1.00 92.75 188 SER A N 1
ATOM 1541 C CA . SER A 1 188 ? -16.690 3.557 -15.330 1.00 92.75 188 SER A CA 1
ATOM 1542 C C . SER A 1 188 ? -16.046 4.402 -16.430 1.00 92.75 188 SER A C 1
ATOM 1544 O O . SER A 1 188 ? -16.391 4.244 -17.594 1.00 92.75 188 SER A O 1
ATOM 1546 N N . ALA A 1 189 ? -15.138 5.312 -16.070 1.00 91.50 189 ALA A N 1
ATOM 1547 C CA . ALA A 1 189 ? -14.413 6.156 -17.016 1.00 91.50 189 ALA A CA 1
ATOM 1548 C C . ALA A 1 189 ? -13.046 5.572 -17.421 1.00 91.50 189 ALA A C 1
ATOM 1550 O O . ALA A 1 189 ? -12.396 6.099 -18.324 1.00 91.50 189 ALA A O 1
ATOM 1551 N N . LEU A 1 190 ? -12.577 4.514 -16.749 1.00 89.56 190 LEU A N 1
ATOM 1552 C CA . LEU A 1 190 ? -11.323 3.853 -17.097 1.00 89.56 190 LEU A CA 1
ATOM 1553 C C . LEU A 1 190 ? -11.507 2.986 -18.344 1.00 89.56 190 LEU A C 1
ATOM 1555 O O . LEU A 1 190 ? -12.498 2.278 -18.491 1.00 89.56 190 LEU A O 1
ATOM 1559 N N . SER A 1 191 ? -10.506 3.012 -19.218 1.00 88.25 191 SER A N 1
ATOM 1560 C CA . SER A 1 191 ? -10.410 2.145 -20.391 1.00 88.25 191 SER A CA 1
ATOM 1561 C C . SER A 1 191 ? -9.007 1.547 -20.489 1.00 88.25 191 SER A C 1
ATOM 1563 O O . SER A 1 191 ? -8.032 2.132 -20.011 1.00 88.25 191 SER A O 1
ATOM 1565 N N . GLY A 1 192 ? -8.908 0.363 -21.097 1.00 87.25 192 GLY A N 1
ATOM 1566 C CA . GLY A 1 192 ? -7.653 -0.379 -21.219 1.00 87.25 192 GLY A CA 1
ATOM 1567 C C . GLY A 1 192 ? -7.224 -1.091 -19.931 1.00 87.25 192 GLY A C 1
ATOM 1568 O O . GLY A 1 192 ? -7.975 -1.203 -18.966 1.00 87.25 192 GLY A O 1
ATOM 1569 N N . THR A 1 193 ? -5.998 -1.614 -19.939 1.00 84.25 193 THR A N 1
ATOM 1570 C CA . THR A 1 193 ? -5.449 -2.463 -18.865 1.00 84.25 193 THR A CA 1
ATOM 1571 C C . THR A 1 193 ? -4.504 -1.723 -17.916 1.00 84.25 193 THR A C 1
ATOM 1573 O O . THR A 1 193 ? -4.192 -2.228 -16.839 1.00 84.25 193 THR A O 1
ATOM 1576 N N . ILE A 1 194 ? -4.042 -0.522 -18.286 1.00 85.62 194 ILE A N 1
ATOM 1577 C CA . ILE A 1 194 ? -3.088 0.279 -17.509 1.00 85.62 194 ILE A CA 1
ATOM 1578 C C . ILE A 1 194 ? -3.769 1.565 -17.050 1.00 85.62 194 ILE A C 1
ATOM 1580 O O . ILE A 1 194 ? -4.315 2.313 -17.856 1.00 85.62 194 ILE A O 1
ATOM 1584 N N . LEU A 1 195 ? -3.682 1.863 -15.751 1.00 87.56 195 LEU A N 1
ATOM 1585 C CA . LEU A 1 195 ? -4.235 3.099 -15.199 1.00 87.56 195 LEU A CA 1
ATOM 1586 C C . LEU A 1 195 ? -3.596 4.341 -15.852 1.00 87.56 195 LEU A C 1
ATOM 1588 O O . LEU A 1 195 ? -2.363 4.411 -15.917 1.00 87.56 195 LEU A O 1
ATOM 1592 N N . PRO A 1 196 ? -4.379 5.375 -16.220 1.00 90.12 196 PRO A N 1
ATOM 1593 C CA . PRO A 1 196 ? -3.856 6.592 -16.846 1.00 90.12 196 PRO A CA 1
ATOM 1594 C C . PRO A 1 196 ? -2.736 7.267 -16.046 1.00 90.12 196 PRO A C 1
ATOM 1596 O O . PRO A 1 196 ? -1.740 7.714 -16.611 1.00 90.12 196 PRO A O 1
ATOM 1599 N N . ALA A 1 197 ? -2.847 7.279 -14.713 1.00 88.00 197 ALA A N 1
ATOM 1600 C CA . ALA A 1 197 ? -1.811 7.823 -13.836 1.00 88.00 197 ALA A CA 1
ATOM 1601 C C . ALA A 1 197 ? -0.488 7.041 -13.930 1.00 88.00 197 ALA A C 1
ATOM 1603 O O . ALA A 1 197 ? 0.586 7.642 -13.917 1.00 88.00 197 ALA A O 1
ATOM 1604 N N . VAL A 1 198 ? -0.554 5.711 -14.053 1.00 87.50 198 VAL A N 1
ATOM 1605 C CA . VAL A 1 198 ? 0.633 4.862 -14.242 1.00 87.50 198 VAL A CA 1
ATOM 1606 C C . VAL A 1 198 ? 1.222 5.101 -15.627 1.00 87.50 198 VAL A C 1
ATOM 1608 O O . VAL A 1 198 ? 2.429 5.278 -15.746 1.00 87.50 198 VAL A O 1
ATOM 1611 N N . PHE A 1 199 ? 0.383 5.192 -16.659 1.00 89.62 199 PHE A N 1
ATOM 1612 C CA . PHE A 1 199 ? 0.829 5.496 -18.016 1.00 89.62 199 PHE A CA 1
ATOM 1613 C C . PHE A 1 199 ? 1.557 6.848 -18.090 1.00 89.62 199 PHE A C 1
ATOM 1615 O O . PHE A 1 199 ? 2.658 6.938 -18.629 1.00 89.62 199 PHE A O 1
ATOM 1622 N N . HIS A 1 200 ? 1.003 7.886 -17.458 1.00 90.12 200 HIS A N 1
ATOM 1623 C CA . HIS A 1 200 ? 1.647 9.194 -17.351 1.00 90.12 200 HIS A CA 1
ATOM 1624 C C . HIS A 1 200 ? 2.993 9.121 -16.610 1.00 90.12 200 HIS A C 1
ATOM 1626 O O . HIS A 1 200 ? 3.975 9.709 -17.061 1.00 90.12 200 HIS A O 1
ATOM 1632 N N . GLN A 1 201 ? 3.068 8.381 -15.497 1.00 89.69 201 GLN A N 1
ATOM 1633 C CA . GLN A 1 201 ? 4.325 8.170 -14.765 1.00 89.69 201 GLN A CA 1
ATOM 1634 C C . GLN A 1 201 ? 5.385 7.482 -15.632 1.00 89.69 201 GLN A C 1
ATOM 1636 O O . GLN A 1 201 ? 6.535 7.914 -15.631 1.00 89.69 201 GLN A O 1
ATOM 1641 N N . LEU A 1 202 ? 5.007 6.447 -16.386 1.00 91.00 202 LEU A N 1
ATOM 1642 C CA . LEU A 1 202 ? 5.919 5.729 -17.278 1.00 91.00 202 LEU A CA 1
ATOM 1643 C C . LEU A 1 202 ? 6.401 6.623 -18.427 1.00 91.00 202 LEU A C 1
ATOM 1645 O O . LEU A 1 202 ? 7.600 6.668 -18.681 1.00 91.00 202 LEU A O 1
ATOM 1649 N N . ASN A 1 203 ? 5.508 7.402 -19.045 1.00 91.12 203 ASN A N 1
ATOM 1650 C CA . ASN A 1 203 ? 5.871 8.370 -20.088 1.00 91.12 203 ASN A CA 1
ATOM 1651 C C . ASN A 1 203 ? 6.768 9.500 -19.575 1.00 91.12 203 ASN A C 1
ATOM 1653 O O . ASN A 1 203 ? 7.577 10.044 -20.320 1.00 91.12 203 ASN A O 1
ATOM 1657 N N . ALA A 1 204 ? 6.610 9.909 -18.316 1.00 92.56 204 ALA A N 1
ATOM 1658 C CA . ALA A 1 204 ? 7.516 10.869 -17.701 1.00 92.56 204 ALA A CA 1
ATOM 1659 C C . ALA A 1 204 ? 8.886 10.227 -17.431 1.00 92.56 204 ALA A C 1
ATOM 1661 O O . ALA A 1 204 ? 9.910 10.822 -17.753 1.00 92.56 204 ALA A O 1
ATOM 1662 N N . ALA A 1 205 ? 8.904 9.003 -16.897 1.00 89.75 205 ALA A N 1
ATOM 1663 C CA . ALA A 1 205 ? 10.124 8.254 -16.597 1.00 89.75 205 ALA A CA 1
ATOM 1664 C C . ALA A 1 205 ? 10.896 7.807 -17.849 1.00 89.75 205 ALA A C 1
ATOM 1666 O O . ALA A 1 205 ? 12.092 7.547 -17.761 1.00 89.75 205 ALA A O 1
ATOM 1667 N N . SER A 1 206 ? 10.235 7.723 -19.005 1.00 91.25 206 SER A N 1
ATOM 1668 C CA . SER A 1 206 ? 10.882 7.418 -20.281 1.00 91.25 206 SER A CA 1
ATOM 1669 C C . SER A 1 206 ? 11.622 8.616 -20.888 1.00 91.25 206 SER A C 1
ATOM 1671 O O . SER A 1 206 ? 12.349 8.456 -21.866 1.00 91.25 206 SER A O 1
ATOM 1673 N N . LYS A 1 207 ? 11.455 9.826 -20.338 1.00 90.19 207 LYS A N 1
ATOM 1674 C CA . LYS A 1 207 ? 12.188 11.022 -20.775 1.00 90.19 207 LYS A CA 1
ATOM 1675 C C . LYS A 1 207 ? 13.572 11.055 -20.120 1.00 90.19 207 LYS A C 1
ATOM 1677 O O . LYS A 1 207 ? 13.714 10.746 -18.942 1.00 90.19 207 LYS A O 1
ATOM 1682 N N . GLY A 1 208 ? 14.594 11.478 -20.868 1.00 85.75 208 GLY A N 1
ATOM 1683 C CA . GLY A 1 208 ? 15.946 11.691 -20.324 1.00 85.75 208 GLY A CA 1
ATOM 1684 C C . GLY A 1 208 ? 16.778 10.420 -20.111 1.00 85.75 208 GLY A C 1
ATOM 1685 O O . GLY A 1 208 ? 17.733 10.429 -19.335 1.00 85.75 208 GLY A O 1
ATOM 1686 N N . LEU A 1 209 ? 16.453 9.327 -20.806 1.00 90.00 209 LEU A N 1
ATOM 1687 C CA . LEU A 1 209 ? 17.177 8.052 -20.719 1.00 90.00 209 LEU A CA 1
ATOM 1688 C C . LEU A 1 209 ? 18.431 7.979 -21.612 1.00 90.00 209 LEU A C 1
ATOM 1690 O O . LEU A 1 209 ? 18.997 6.908 -21.780 1.00 90.00 209 LEU A O 1
ATOM 1694 N N . THR A 1 210 ? 18.905 9.104 -22.156 1.00 84.25 210 THR A N 1
ATOM 1695 C CA . THR A 1 210 ? 20.059 9.173 -23.082 1.00 84.25 210 THR A CA 1
ATOM 1696 C C . THR A 1 210 ? 21.383 8.714 -22.469 1.00 84.25 210 THR A C 1
ATOM 1698 O O . THR A 1 210 ? 22.297 8.325 -23.187 1.00 84.25 210 THR A O 1
ATOM 1701 N N . HIS A 1 211 ? 21.487 8.735 -21.140 1.00 86.81 211 HIS A N 1
ATOM 1702 C CA . HIS A 1 211 ? 22.631 8.222 -20.384 1.00 86.81 211 HIS A CA 1
ATOM 1703 C C . HIS A 1 211 ? 22.667 6.684 -20.302 1.00 86.81 211 HIS A C 1
ATOM 1705 O O . HIS A 1 211 ? 23.634 6.119 -19.790 1.00 86.81 211 HIS A O 1
ATOM 1711 N N . LEU A 1 212 ? 21.615 6.003 -20.772 1.00 91.44 212 LEU A N 1
ATOM 1712 C CA . LEU A 1 212 ? 21.534 4.550 -20.846 1.00 91.44 212 LEU A CA 1
ATOM 1713 C C . LEU A 1 212 ? 21.851 4.095 -22.269 1.00 91.44 212 LEU A C 1
ATOM 1715 O O . LEU A 1 212 ? 21.163 4.463 -23.219 1.00 91.44 212 LEU A O 1
ATOM 1719 N N . ARG A 1 213 ? 22.871 3.248 -22.415 1.00 91.38 213 ARG A N 1
ATOM 1720 C CA . ARG A 1 213 ? 23.227 2.658 -23.709 1.00 91.38 213 ARG A CA 1
ATOM 1721 C C . ARG A 1 213 ? 22.632 1.264 -23.828 1.00 91.38 213 ARG A C 1
ATOM 1723 O O . ARG A 1 213 ? 23.003 0.379 -23.058 1.00 91.38 213 ARG A O 1
ATOM 1730 N N . VAL A 1 214 ? 21.746 1.075 -24.801 1.00 91.19 214 VAL A N 1
ATOM 1731 C CA . VAL A 1 214 ? 21.138 -0.222 -25.116 1.00 91.19 214 VAL A CA 1
ATOM 1732 C C . VAL A 1 214 ? 21.999 -0.945 -26.150 1.00 91.19 214 VAL A C 1
ATOM 1734 O O . VAL A 1 214 ? 22.181 -0.458 -27.263 1.00 91.19 214 VAL A O 1
ATOM 1737 N N . THR A 1 215 ? 22.507 -2.117 -25.789 1.00 89.44 215 THR A N 1
ATOM 1738 C CA . THR A 1 215 ? 23.178 -3.048 -26.696 1.00 89.44 215 THR A CA 1
ATOM 1739 C C . THR A 1 215 ? 22.222 -4.207 -26.952 1.00 89.44 215 THR A C 1
ATOM 1741 O O . THR A 1 215 ? 21.952 -5.008 -26.051 1.00 89.44 215 THR A O 1
ATOM 1744 N N . LYS A 1 216 ? 21.666 -4.280 -28.167 1.00 79.31 216 LYS A N 1
ATOM 1745 C CA . LYS A 1 216 ? 20.744 -5.360 -28.543 1.00 79.31 216 LYS A CA 1
ATOM 1746 C C . LYS A 1 216 ? 21.492 -6.694 -28.552 1.00 79.31 216 LYS A C 1
ATOM 1748 O O . LYS A 1 216 ? 22.539 -6.802 -29.184 1.00 79.31 216 LYS A O 1
ATOM 1753 N N . GLY A 1 217 ? 20.955 -7.679 -27.834 1.00 70.62 217 GLY A N 1
ATOM 1754 C CA . GLY A 1 217 ? 21.429 -9.061 -27.880 1.00 70.62 217 GLY A CA 1
ATOM 1755 C C . GLY A 1 217 ? 20.619 -9.863 -28.895 1.00 70.62 217 GLY A C 1
ATOM 1756 O O . GLY A 1 217 ? 21.109 -10.182 -29.972 1.00 70.62 217 GLY A O 1
ATOM 1757 N N . ASN A 1 218 ? 19.355 -10.139 -28.567 1.00 68.75 218 ASN A N 1
ATOM 1758 C CA . ASN A 1 218 ? 18.371 -10.777 -29.449 1.00 68.75 218 ASN A CA 1
ATOM 1759 C C . ASN A 1 218 ? 17.082 -9.924 -29.510 1.00 68.75 218 ASN A C 1
ATOM 1761 O O . ASN A 1 218 ? 17.049 -8.820 -28.970 1.00 68.75 218 ASN A O 1
ATOM 1765 N N . SER A 1 219 ? 16.023 -10.401 -30.173 1.00 66.00 219 SER A N 1
ATOM 1766 C CA . SER A 1 219 ? 14.760 -9.659 -30.338 1.00 66.00 219 SER A CA 1
ATOM 1767 C C . SER A 1 219 ? 13.972 -9.419 -29.042 1.00 66.00 219 SER A C 1
ATOM 1769 O O . SER A 1 219 ? 12.968 -8.722 -29.081 1.00 66.00 219 SER A O 1
ATOM 1771 N N . GLU A 1 220 ? 14.362 -10.023 -27.914 1.00 72.75 220 GLU A N 1
ATOM 1772 C CA . GLU A 1 220 ? 13.557 -10.043 -26.676 1.00 72.75 220 GLU A CA 1
ATOM 1773 C C . GLU A 1 220 ? 14.376 -9.735 -25.413 1.00 72.75 220 GLU A C 1
ATOM 1775 O O . GLU A 1 220 ? 13.834 -9.669 -24.302 1.00 72.75 220 GLU A O 1
ATOM 1780 N N . GLN A 1 221 ? 15.689 -9.559 -25.579 1.00 87.00 221 GLN A N 1
ATOM 1781 C CA . GLN A 1 221 ? 16.658 -9.337 -24.521 1.00 87.00 221 GLN A CA 1
ATOM 1782 C C . GLN A 1 221 ? 17.731 -8.351 -24.974 1.00 87.00 221 GLN A C 1
ATOM 1784 O O . GLN A 1 221 ? 18.327 -8.481 -26.050 1.00 87.00 221 GLN A O 1
ATOM 1789 N N . ALA A 1 222 ? 18.034 -7.394 -24.105 1.00 90.50 222 ALA A N 1
ATOM 1790 C CA . ALA A 1 222 ? 19.111 -6.445 -24.339 1.00 90.50 222 ALA A CA 1
ATOM 1791 C C . ALA A 1 222 ? 19.907 -6.180 -23.068 1.00 90.50 222 ALA A C 1
ATOM 1793 O O . ALA A 1 222 ? 19.378 -6.195 -21.951 1.00 90.50 222 ALA A O 1
ATOM 1794 N N . GLU A 1 223 ? 21.189 -5.888 -23.259 1.00 93.62 223 GLU A N 1
ATOM 1795 C CA . GLU A 1 223 ? 22.018 -5.315 -22.214 1.00 93.62 223 GLU A CA 1
ATOM 1796 C C . GLU A 1 223 ? 21.846 -3.795 -22.217 1.00 93.62 223 GLU A C 1
ATOM 1798 O O . GLU A 1 223 ? 21.924 -3.142 -23.255 1.00 93.62 223 GLU A O 1
ATOM 1803 N N . VAL A 1 224 ? 21.649 -3.214 -21.039 1.00 92.94 224 VAL A N 1
ATOM 1804 C CA . VAL A 1 224 ? 21.603 -1.769 -20.836 1.00 92.94 224 VAL A CA 1
ATOM 1805 C C . VAL A 1 224 ? 22.758 -1.366 -19.930 1.00 92.94 224 VAL A C 1
ATOM 1807 O O . VAL A 1 224 ? 22.846 -1.802 -18.780 1.00 92.94 224 VAL A O 1
ATOM 1810 N N . THR A 1 225 ? 23.654 -0.535 -20.456 1.00 92.38 225 THR A N 1
ATOM 1811 C CA . THR A 1 225 ? 24.789 0.033 -19.723 1.00 92.38 225 THR A CA 1
ATOM 1812 C C . THR A 1 225 ? 24.406 1.393 -19.134 1.00 92.38 225 THR A C 1
ATOM 1814 O O . THR A 1 225 ? 23.936 2.268 -19.857 1.00 92.38 225 THR A O 1
ATOM 1817 N N . GLU A 1 226 ? 24.642 1.580 -17.836 1.00 89.81 226 GLU A N 1
ATOM 1818 C CA . GLU A 1 226 ? 24.450 2.834 -17.093 1.00 89.81 226 GLU A CA 1
ATOM 1819 C C . GLU A 1 226 ? 25.792 3.247 -16.471 1.00 89.81 226 GLU A C 1
ATOM 1821 O O . GLU A 1 226 ? 26.4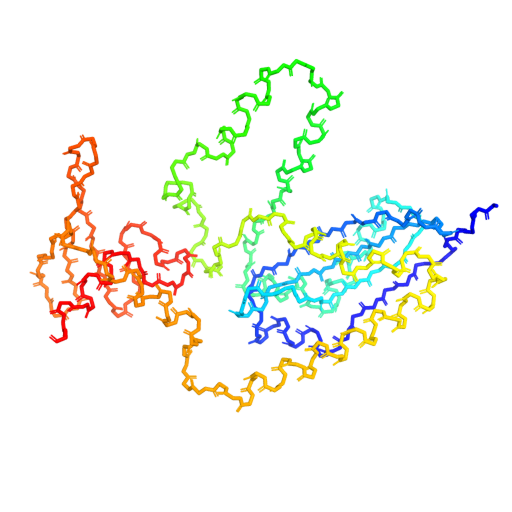26 2.447 -15.774 1.00 89.81 226 GLU A O 1
ATOM 1826 N N . ILE A 1 227 ? 26.220 4.487 -16.717 1.00 84.75 227 ILE A N 1
ATOM 1827 C CA . ILE A 1 227 ? 27.393 5.086 -16.064 1.00 84.75 227 ILE A CA 1
ATOM 1828 C C . ILE A 1 227 ? 26.899 5.877 -14.852 1.00 84.75 227 ILE A C 1
ATOM 1830 O O . ILE A 1 227 ? 26.070 6.779 -14.983 1.00 84.75 227 ILE A O 1
ATOM 1834 N N . TYR A 1 228 ? 27.366 5.506 -13.664 1.00 77.81 228 TYR A N 1
ATOM 1835 C CA . TYR A 1 228 ? 26.968 6.139 -12.410 1.00 77.81 228 TYR A CA 1
ATOM 1836 C C . TYR A 1 228 ? 27.847 7.358 -12.090 1.00 77.81 228 TYR A C 1
ATOM 1838 O O . TYR A 1 228 ? 28.887 7.581 -12.700 1.00 77.81 228 TYR A O 1
ATOM 1846 N N . LYS A 1 229 ? 27.421 8.167 -11.108 1.00 76.38 229 LYS A N 1
ATOM 1847 C CA . LYS A 1 229 ? 28.153 9.371 -10.664 1.00 76.38 229 LYS A CA 1
ATOM 1848 C C . LYS A 1 229 ? 29.545 9.077 -10.096 1.00 76.38 229 LYS A C 1
ATOM 1850 O O . LYS A 1 229 ? 30.369 9.975 -10.053 1.00 76.38 229 LYS A O 1
ATOM 1855 N N . ASP A 1 230 ? 29.768 7.853 -9.629 1.00 79.50 230 ASP A N 1
ATOM 1856 C CA . ASP A 1 230 ? 31.053 7.326 -9.160 1.00 79.50 230 ASP A CA 1
ATOM 1857 C C . ASP A 1 230 ? 31.896 6.752 -10.312 1.00 79.50 230 ASP A C 1
ATOM 1859 O O . ASP A 1 230 ? 32.802 5.963 -10.067 1.00 79.50 230 ASP A O 1
ATOM 1863 N N . GLU A 1 231 ? 31.546 7.075 -11.563 1.00 80.31 231 GLU A N 1
ATOM 1864 C CA . GLU A 1 231 ? 32.144 6.552 -12.799 1.00 80.31 231 GLU A CA 1
ATOM 1865 C C . GLU A 1 231 ? 32.039 5.025 -12.951 1.00 80.31 231 GLU A C 1
ATOM 1867 O O . GLU A 1 231 ? 32.511 4.441 -13.929 1.00 80.31 231 GLU A O 1
ATOM 1872 N N . ALA A 1 232 ? 31.341 4.352 -12.031 1.00 82.00 232 ALA A N 1
ATOM 1873 C CA . ALA A 1 232 ? 31.136 2.923 -12.101 1.00 82.00 232 ALA A CA 1
ATOM 1874 C C . ALA A 1 232 ? 30.199 2.593 -13.266 1.00 82.00 232 ALA A C 1
ATOM 1876 O O . ALA A 1 232 ? 29.042 3.024 -13.324 1.00 82.00 232 ALA A O 1
ATOM 1877 N N . VAL A 1 233 ? 30.688 1.757 -14.176 1.00 86.12 233 VAL A N 1
ATOM 1878 C CA . VAL A 1 233 ? 29.889 1.210 -15.269 1.00 86.12 233 VAL A CA 1
ATOM 1879 C C . VAL A 1 233 ? 29.140 -0.013 -14.758 1.00 86.12 233 VAL A C 1
ATOM 1881 O O . VAL A 1 233 ? 29.752 -1.001 -14.349 1.00 86.12 233 VAL A O 1
ATOM 1884 N N . ARG A 1 234 ? 27.806 0.020 -14.806 1.00 88.19 234 ARG A N 1
ATOM 1885 C CA . ARG A 1 234 ? 26.976 -1.151 -14.491 1.00 88.19 234 ARG A CA 1
ATOM 1886 C C . ARG A 1 234 ? 26.161 -1.558 -15.701 1.00 88.19 234 ARG A C 1
ATOM 1888 O O . ARG A 1 234 ? 25.693 -0.722 -16.469 1.00 88.19 234 ARG A O 1
ATOM 1895 N N . ARG A 1 235 ? 25.994 -2.867 -15.847 1.00 91.38 235 ARG A N 1
ATOM 1896 C CA . ARG A 1 235 ? 25.254 -3.488 -16.940 1.00 91.38 235 ARG A CA 1
ATOM 1897 C C . ARG A 1 235 ? 24.078 -4.251 -16.369 1.00 91.38 235 ARG A C 1
ATOM 1899 O O . ARG A 1 235 ? 24.212 -4.954 -15.365 1.00 91.38 235 ARG A O 1
ATOM 1906 N N . HIS A 1 236 ? 22.932 -4.092 -17.006 1.00 92.00 236 HIS A N 1
ATOM 1907 C CA . HIS A 1 236 ? 21.711 -4.780 -16.636 1.00 92.00 236 HIS A CA 1
ATOM 1908 C C . HIS A 1 236 ? 21.122 -5.473 -17.851 1.00 92.00 236 HIS A C 1
ATOM 1910 O O . HIS A 1 236 ? 20.991 -4.857 -18.901 1.00 92.00 236 HIS A O 1
ATOM 1916 N N . VAL A 1 237 ? 20.733 -6.735 -17.697 1.00 92.38 237 VAL A N 1
ATOM 1917 C CA . VAL A 1 237 ? 20.025 -7.464 -18.751 1.00 92.38 237 VAL A CA 1
ATOM 1918 C C . VAL A 1 237 ? 18.532 -7.270 -18.528 1.00 92.38 237 VAL A C 1
ATOM 1920 O O . VAL A 1 237 ? 18.042 -7.412 -17.401 1.00 92.38 237 VAL A O 1
ATOM 1923 N N . VAL A 1 238 ? 17.827 -6.891 -19.587 1.00 93.19 238 VAL A N 1
ATOM 1924 C CA . VAL A 1 238 ? 16.371 -6.744 -19.620 1.00 93.19 238 VAL A CA 1
ATOM 1925 C C . VAL A 1 238 ? 15.798 -7.878 -20.459 1.00 93.19 238 VAL A C 1
ATOM 1927 O O . VAL A 1 238 ? 16.254 -8.085 -21.575 1.00 93.19 238 VAL A O 1
ATOM 1930 N N . TYR A 1 239 ? 14.791 -8.563 -19.926 1.00 91.44 239 TYR A N 1
ATOM 1931 C CA . TYR A 1 239 ? 13.991 -9.592 -20.585 1.00 91.44 239 TYR A CA 1
ATOM 1932 C C . TYR A 1 239 ? 12.553 -9.065 -20.679 1.00 91.44 239 TYR A C 1
ATOM 1934 O O . TYR A 1 239 ? 11.858 -8.974 -19.660 1.00 91.44 239 TYR A O 1
ATOM 1942 N N . LEU A 1 240 ? 12.116 -8.650 -21.874 1.00 89.19 240 LEU A N 1
ATOM 1943 C CA . LEU A 1 240 ? 10.834 -7.947 -22.029 1.00 89.19 240 LEU A CA 1
ATOM 1944 C C . LEU A 1 240 ? 9.629 -8.855 -21.773 1.00 89.19 240 LEU A C 1
ATOM 1946 O O . LEU A 1 240 ? 8.747 -8.468 -21.010 1.00 89.19 240 LEU A O 1
ATOM 1950 N N . LYS A 1 241 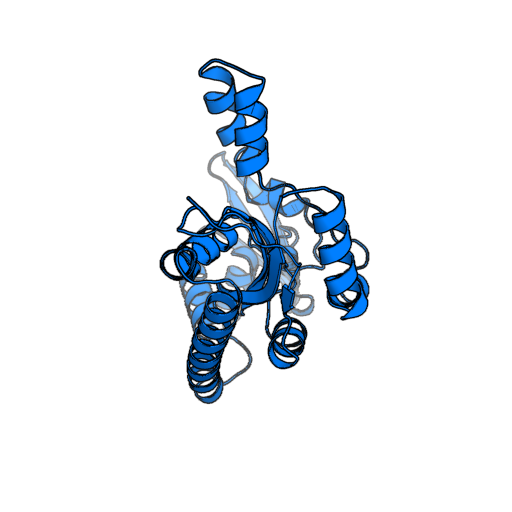? 9.614 -10.067 -22.343 1.00 87.94 241 LYS A N 1
ATOM 1951 C CA . LYS A 1 241 ? 8.509 -11.029 -22.163 1.00 87.94 241 LYS A CA 1
ATOM 1952 C C . LYS A 1 241 ? 8.301 -11.435 -20.708 1.00 87.94 241 LYS A C 1
ATOM 1954 O O . LYS A 1 241 ? 7.167 -11.577 -20.261 1.00 87.94 241 LYS A O 1
ATOM 1959 N N . ASP A 1 242 ? 9.395 -11.558 -19.965 1.00 88.50 242 ASP A N 1
ATOM 1960 C CA . ASP A 1 242 ? 9.365 -11.980 -18.564 1.00 88.50 242 ASP A CA 1
ATOM 1961 C C . ASP A 1 242 ? 9.096 -10.815 -17.599 1.00 88.50 242 ASP A C 1
ATOM 1963 O O . ASP A 1 242 ? 9.046 -11.014 -16.383 1.00 88.50 242 ASP A O 1
ATOM 1967 N N . HIS A 1 243 ? 8.966 -9.580 -18.109 1.00 89.12 243 HIS A N 1
ATOM 1968 C CA . HIS A 1 243 ? 8.888 -8.358 -17.302 1.00 89.12 243 HIS A CA 1
ATOM 1969 C C . HIS A 1 243 ? 10.019 -8.279 -16.261 1.00 89.12 243 HIS A C 1
ATOM 1971 O O . HIS A 1 243 ? 9.822 -7.926 -15.091 1.00 89.12 243 HIS A O 1
ATOM 1977 N N . HIS A 1 244 ? 11.230 -8.644 -16.686 1.00 91.00 244 HIS A N 1
ATOM 1978 C CA . HIS A 1 244 ? 12.373 -8.847 -15.811 1.00 91.00 244 HIS A CA 1
ATOM 1979 C C . HIS A 1 244 ? 13.538 -7.946 -16.224 1.00 91.00 244 HIS A C 1
ATOM 1981 O O . HIS A 1 244 ? 13.916 -7.840 -17.382 1.00 91.00 244 HIS A O 1
ATOM 1987 N N . CYS A 1 245 ? 14.160 -7.307 -15.237 1.00 91.19 245 CYS A N 1
ATOM 1988 C CA . CYS A 1 245 ? 15.474 -6.701 -15.384 1.00 91.19 245 CYS A CA 1
ATOM 1989 C C . CYS A 1 245 ? 16.378 -7.135 -14.225 1.00 91.19 245 CYS A C 1
ATOM 1991 O O . CYS A 1 245 ? 15.915 -7.206 -13.080 1.00 91.19 245 CYS A O 1
ATOM 1993 N N . THR A 1 246 ? 17.668 -7.361 -14.484 1.00 90.62 246 THR A N 1
ATOM 1994 C CA . THR A 1 246 ? 18.637 -7.749 -13.441 1.00 90.62 246 THR A CA 1
ATOM 1995 C C . THR A 1 246 ? 18.875 -6.653 -12.397 1.00 90.62 246 THR A C 1
ATOM 1997 O O . THR A 1 246 ? 19.390 -6.937 -11.319 1.00 90.62 246 THR A O 1
ATOM 2000 N N . CYS A 1 247 ? 18.426 -5.413 -12.636 1.00 86.06 247 CYS A N 1
ATOM 2001 C CA . CYS A 1 247 ? 18.363 -4.375 -11.599 1.00 86.06 247 CYS A CA 1
ATOM 2002 C C . CYS A 1 247 ? 17.277 -4.640 -10.534 1.00 86.06 247 CYS A C 1
ATOM 2004 O O . CYS A 1 247 ? 17.200 -3.926 -9.534 1.00 86.06 247 CYS A O 1
ATOM 2006 N N . ARG A 1 248 ? 16.426 -5.655 -10.756 1.00 82.31 248 ARG A N 1
ATOM 2007 C CA . ARG A 1 248 ? 15.314 -6.144 -9.920 1.00 82.31 248 ARG A CA 1
ATOM 2008 C C . ARG A 1 248 ? 14.154 -5.178 -9.704 1.00 82.31 248 ARG A C 1
ATOM 2010 O O . ARG A 1 248 ? 13.078 -5.622 -9.317 1.00 82.31 248 ARG A O 1
ATOM 2017 N N . GLN A 1 249 ? 14.312 -3.892 -10.014 1.00 83.38 249 GLN A N 1
ATOM 2018 C CA . GLN A 1 249 ? 13.278 -2.880 -9.794 1.00 83.38 249 GLN A CA 1
ATOM 2019 C C . GLN A 1 249 ? 11.938 -3.248 -10.443 1.00 83.38 249 GLN A C 1
ATOM 2021 O O . GLN A 1 249 ? 10.912 -3.079 -9.792 1.00 83.38 249 GLN A O 1
ATOM 2026 N N . TRP A 1 250 ? 11.939 -3.787 -11.668 1.00 86.88 250 TRP A N 1
ATOM 2027 C CA . TRP A 1 250 ? 10.699 -4.186 -12.347 1.00 86.88 250 TRP A CA 1
ATOM 2028 C C . TRP A 1 250 ? 9.966 -5.297 -11.594 1.00 86.88 250 TRP A C 1
ATOM 2030 O O . TRP A 1 250 ? 8.773 -5.196 -11.321 1.00 86.88 250 TRP A O 1
ATOM 2040 N N . LYS A 1 251 ? 10.702 -6.309 -11.143 1.00 81.56 251 LYS A N 1
ATOM 2041 C CA . LYS A 1 251 ? 10.138 -7.436 -10.398 1.00 81.56 251 LYS A CA 1
ATOM 2042 C C . LYS A 1 251 ? 9.581 -7.021 -9.036 1.00 81.56 251 LYS A C 1
ATOM 2044 O O . LYS A 1 251 ? 8.594 -7.579 -8.589 1.00 81.56 251 LYS A O 1
ATOM 2049 N N . ILE A 1 252 ? 10.173 -6.006 -8.406 1.00 73.00 252 ILE A N 1
ATOM 2050 C CA . ILE A 1 252 ? 9.745 -5.502 -7.091 1.00 73.00 252 ILE A CA 1
ATOM 2051 C C . ILE A 1 252 ? 8.557 -4.545 -7.187 1.00 73.00 252 ILE A C 1
ATOM 2053 O O . ILE A 1 252 ? 7.706 -4.541 -6.306 1.00 73.00 252 ILE A O 1
ATOM 2057 N N . SER A 1 253 ? 8.507 -3.690 -8.208 1.00 76.12 253 SER A N 1
ATOM 2058 C CA . SER A 1 253 ? 7.457 -2.669 -8.336 1.00 76.12 253 SER A CA 1
ATOM 2059 C C . SER A 1 253 ? 6.286 -3.107 -9.217 1.00 76.12 253 SER A C 1
ATOM 2061 O O . SER A 1 253 ? 5.254 -2.439 -9.231 1.00 76.12 253 SER A O 1
ATOM 2063 N N . GLY A 1 254 ? 6.471 -4.165 -10.014 1.00 81.81 254 GLY A N 1
ATOM 2064 C CA . GLY A 1 254 ? 5.570 -4.549 -11.100 1.00 81.81 254 GLY A CA 1
ATOM 2065 C C . GLY A 1 254 ? 5.587 -3.595 -12.302 1.00 81.81 254 GLY A C 1
ATOM 2066 O O . GLY A 1 254 ? 4.805 -3.785 -13.227 1.00 81.81 254 GLY A O 1
ATOM 2067 N N . LYS A 1 255 ? 6.455 -2.573 -12.314 1.00 87.62 255 LYS A N 1
ATOM 2068 C CA . LYS A 1 255 ? 6.504 -1.517 -13.341 1.00 87.62 255 LYS A CA 1
ATOM 2069 C C . LYS A 1 255 ? 7.866 -1.493 -14.044 1.00 87.62 255 LYS A C 1
ATOM 2071 O O . LYS A 1 255 ? 8.876 -1.638 -13.350 1.00 87.62 255 LYS A O 1
ATOM 2076 N N . PRO A 1 256 ? 7.929 -1.222 -15.362 1.00 91.06 256 PRO A N 1
ATOM 2077 C CA . PRO A 1 256 ? 9.190 -1.071 -16.084 1.00 91.06 256 PRO A CA 1
ATOM 2078 C C . PRO A 1 256 ? 10.169 -0.130 -15.369 1.00 91.06 256 PRO A C 1
ATOM 2080 O O . PRO A 1 256 ? 9.820 0.986 -14.979 1.00 91.06 256 PRO A O 1
ATOM 2083 N N . CYS A 1 257 ? 11.402 -0.593 -15.166 1.00 91.31 257 CYS A N 1
ATOM 2084 C CA . CYS A 1 257 ? 12.495 0.230 -14.649 1.00 91.31 257 CYS A CA 1
ATOM 2085 C C . CYS A 1 257 ? 13.071 1.136 -15.758 1.00 91.31 257 CYS A C 1
ATOM 2087 O O . CYS A 1 257 ? 12.760 0.923 -16.930 1.00 91.31 257 CYS A O 1
ATOM 2089 N N . PRO A 1 258 ? 13.957 2.100 -15.441 1.00 91.75 258 PRO A N 1
ATOM 2090 C CA . PRO A 1 258 ? 14.595 2.935 -16.464 1.00 91.75 258 PRO A CA 1
ATOM 2091 C C . PRO A 1 258 ? 15.298 2.133 -17.570 1.00 91.75 258 PRO A C 1
ATOM 2093 O O . PRO A 1 258 ? 15.210 2.500 -18.735 1.00 91.75 258 PRO A O 1
ATOM 2096 N N . HIS A 1 259 ? 15.926 0.997 -17.236 1.00 92.19 259 HIS A N 1
ATOM 2097 C CA . HIS A 1 259 ? 16.567 0.113 -18.222 1.00 92.19 259 HIS A CA 1
ATOM 2098 C C . HIS A 1 259 ? 15.556 -0.513 -19.183 1.00 92.19 259 HIS A C 1
ATOM 2100 O O . HIS A 1 259 ? 15.772 -0.539 -20.389 1.00 92.19 259 HIS A O 1
ATOM 2106 N N . ALA A 1 260 ? 14.431 -0.983 -18.649 1.00 92.75 260 ALA A N 1
ATOM 2107 C CA . ALA A 1 260 ? 13.351 -1.537 -19.449 1.00 92.75 260 ALA A CA 1
ATOM 2108 C C . ALA A 1 260 ? 12.688 -0.486 -20.335 1.00 92.75 260 ALA A C 1
ATOM 2110 O O . ALA A 1 260 ? 12.443 -0.744 -21.506 1.00 92.75 260 ALA A O 1
ATOM 2111 N N . LEU A 1 261 ? 12.437 0.706 -19.789 1.00 93.38 261 LEU A N 1
ATOM 2112 C CA . LEU A 1 261 ? 11.877 1.819 -20.546 1.00 93.38 261 LEU A CA 1
ATOM 2113 C C . LEU A 1 261 ? 12.799 2.224 -21.695 1.00 93.38 261 LEU A C 1
ATOM 2115 O O . LEU A 1 261 ? 12.298 2.406 -22.796 1.00 93.38 261 LEU A O 1
ATOM 2119 N N . ALA A 1 262 ? 14.116 2.289 -21.470 1.00 91.88 262 ALA A N 1
ATOM 2120 C CA . ALA A 1 262 ? 15.086 2.594 -22.521 1.00 91.88 262 ALA A CA 1
ATOM 2121 C C . ALA A 1 262 ? 14.997 1.597 -23.686 1.00 91.88 262 ALA A C 1
ATOM 2123 O O . ALA A 1 262 ? 14.979 2.011 -24.845 1.00 91.88 262 ALA A O 1
ATOM 2124 N N . LEU A 1 263 ? 14.881 0.298 -23.386 1.00 90.38 263 LEU A N 1
ATOM 2125 C CA . LEU A 1 263 ? 14.692 -0.732 -24.406 1.00 90.38 263 LEU A CA 1
ATOM 2126 C C . LEU A 1 263 ? 13.345 -0.574 -25.133 1.00 90.38 263 LEU A C 1
ATOM 2128 O O . LEU A 1 263 ? 13.338 -0.448 -26.353 1.00 90.38 263 LEU A O 1
ATOM 2132 N N . ILE A 1 264 ? 12.231 -0.471 -24.396 1.00 89.69 264 ILE A N 1
ATOM 2133 C CA . ILE A 1 264 ? 10.872 -0.306 -24.952 1.00 89.69 264 ILE A CA 1
ATOM 2134 C C . ILE A 1 264 ? 10.786 0.916 -25.878 1.00 89.69 264 ILE A C 1
ATOM 2136 O O . ILE A 1 264 ? 10.136 0.864 -26.918 1.00 89.69 264 ILE A O 1
ATOM 2140 N N . THR A 1 265 ? 11.438 2.028 -25.529 1.00 87.56 265 THR A N 1
ATOM 2141 C CA . THR A 1 265 ? 11.438 3.233 -26.372 1.00 87.56 265 THR A CA 1
ATOM 2142 C C . THR A 1 265 ? 12.356 3.138 -27.585 1.00 87.56 265 THR A C 1
ATOM 2144 O O . THR A 1 265 ? 12.179 3.914 -28.516 1.00 87.56 265 THR A O 1
ATOM 2147 N N . THR A 1 266 ? 13.325 2.219 -27.580 1.00 79.12 266 THR A N 1
ATOM 2148 C CA . THR A 1 266 ? 14.248 1.980 -28.705 1.00 79.12 266 THR A CA 1
ATOM 2149 C C . THR A 1 266 ? 13.667 0.986 -29.723 1.00 79.12 266 THR A C 1
ATOM 2151 O O . THR A 1 266 ? 14.150 0.901 -30.848 1.00 79.12 266 THR A O 1
ATOM 2154 N N . GLU A 1 267 ? 12.647 0.215 -29.337 1.00 67.88 267 GLU A N 1
ATOM 2155 C CA . GLU A 1 267 ? 11.913 -0.722 -30.205 1.00 67.88 267 GLU A CA 1
ATOM 2156 C C . GLU A 1 267 ? 10.677 -0.102 -30.881 1.00 67.88 267 GLU A C 1
ATOM 2158 O O . GLU A 1 267 ? 9.943 -0.813 -31.566 1.00 67.88 267 GLU A O 1
ATOM 2163 N N . ARG A 1 268 ? 10.443 1.204 -30.693 1.00 52.69 268 ARG A N 1
ATOM 2164 C CA . ARG A 1 268 ? 9.391 1.952 -31.397 1.00 52.69 268 ARG A CA 1
ATOM 2165 C C . ARG A 1 268 ? 9.743 2.257 -32.845 1.00 52.69 268 ARG A C 1
ATOM 2167 O O . ARG A 1 268 ? 10.925 2.567 -33.107 1.00 52.69 268 ARG A O 1
#

Secondary structure (DSSP, 8-state):
-PEEP-S-EEE--HHHHHHHHHHEEEEEEEEEEE--SSEE-EEEEEEEEETTS-EEEEEEEEESS--HHHHHHHHHHHHHTTHHHHHHHH-TT------HHHHHHHHHHH--SSHHHHHHHHHHH-STHHHHHTTS-SSS-----STHHHHHHHHHHGGGGGS-HHHHHHHHHHHHHHHHHHHHHHHHH--SSS-HHHHHHHHHHTTTGGGEEEEEEETTEEEEEEE-TTS-EEEEEEETTTTEETT-HHHHHSS--HHHHHHHHH--

pLDDT: mean 80.19, std 13.62, range [39.59, 95.25]

Sequence (268 aa):
MKSSISASFFCCFKACIDGFRDGCRPYLSIDSTALNGMWNGHTLTACAIDGHNRLFLVAFELFESETKENWAWFLEQLRSKGLIEAVKQVFPWAEHRECFRHLMENMKKNFTGTEYAKYMWPAARAYTPKKHRSKFSELIKCDYINNNLAESWNSWIKELKNLPPDAMADAIRERMVVLFEKRRKISSALSGTILPAVFHQLNAASKGLTHLRVTKGNSEQAEVTEIYKDEAVRRHVVYLKDHHCTCRQWKISGKPCPHALALITTER

Foldseek 3Di:
DAAEDPDKDKDFDPCLLCCCLPFFQLDWDWDKAALPASYGWIKIFIWTAGPVRDTRTGMMMTGHDDDPVVVVVNVVVCVVSCNVVSSCVLPVPDDDDDALVVVVVVVCVVDDDCVCVVVVVCVVVPDPLLVVLVVDDLSRLAPDDHPVNVVVVCVVCVVLSHPDPVVSVVVVVVVNVVVVVVVVVVVVVDDDDDDPVLVVVLVVLLPPLPQWDWDDDDPFKIKIWHQDPVRDIDIWIDGRVVLDIPSCNCSSNVHDDSRRSPVVVVVD

Mean predicted aligned error: 9.9 Å

InterPro domains:
  IPR006564 Zinc finger, PMZ-type [SM00575] (243-268)
  IPR007527 Zinc finger, SWIM-type [PF04434] (236-265)
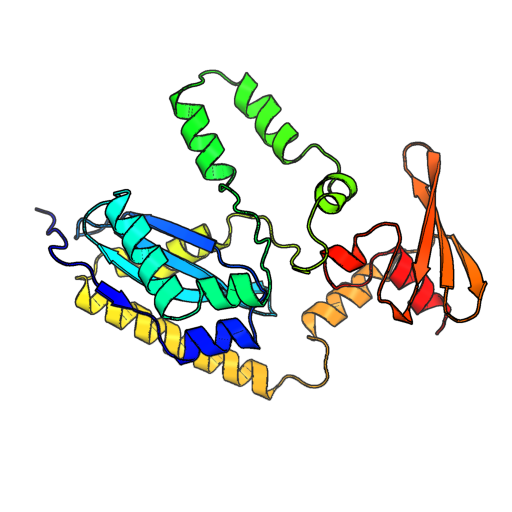  IPR007527 Zinc finger, SWIM-type [PS50966] (236-268)
  IPR018289 MULE transposase domain [PF10551] (28-79)